Protein AF-0000000084732748 (afdb_homodimer)

Secondary structure (DSSP, 8-state):
---------EE-SSEEEEEEEEEEE-BGGG-----HHHHHHHHHHHHHHHHHTT-EEEEEEE-SS-EEEEEEE-TT--HHHHHHIIIIIHHHHHHHH-HHHHHHSGGG--B-S-EEEE-SSPPPHHHHHHHHHHHHHHHHHHHTTS-----/---------EE-SSEEEEEEEEEEE-BGGG-----HHHHHHHHHHHHHHHHHTT-EEEEEEE-SS-EEEEEEE-TT--HHHHHHIIIIIHHHHHHHH-HHHHHHSGGG--B-S-EEEE-SSPPPHHHHHHHHHHHHHHHHHHHTTS-----

Organism: NCBI:txid412449

Foldseek 3Di:
DPVVVDQDWDDDPPDTDRFKKKKKWWWPPQALQCDDPNVVLLVVLLVVLCVVQVKAFPDWDDGSTMIITMITDDPVDDPVVNCCSSQVVSLQVSCVVPVVQCVVDDPSRTIDPDMDMDTDDDDDPVNNVVVVVVVNVVVCVVCVVVPDPPD/DPVVVDQDWDDDPPDTDRFKKKKKWWWPPQALQCDDPNVVLLVVLLVVLCVVQVKAFPDWDDGSTMIITMITDDPVDDPVVNCCSSQVVSLQVSCVVPVVQCVVDDPSRTIDPDMDMDTDDDDDPVNNVVVVVVVNVVVCVVCVVVPDPPD

pLDDT: mean 86.59, std 18.12, range [22.7, 98.88]

Structure (mmCIF, N/CA/C/O backbone):
data_AF-0000000084732748-model_v1
#
loop_
_entity.id
_entity.type
_entity.pdbx_description
1 polymer 'Putative transposase'
#
loop_
_atom_site.group_PDB
_atom_site.id
_atom_site.type_symbol
_atom_site.label_atom_id
_atom_site.label_alt_id
_atom_site.label_comp_id
_atom_site.label_asym_id
_atom_site.label_entity_id
_atom_site.label_seq_id
_atom_site.pdbx_PDB_ins_code
_atom_site.Cartn_x
_atom_site.Cartn_y
_atom_site.Cartn_z
_atom_site.occupancy
_atom_site.B_iso_or_equiv
_atom_site.auth_seq_id
_atom_site.auth_comp_id
_atom_site.auth_asym_id
_atom_site.auth_atom_id
_atom_site.pdbx_PDB_model_num
ATOM 1 N N . MET A 1 1 ? -11.516 6.84 -25.906 1 23.19 1 MET A N 1
ATOM 2 C CA . MET A 1 1 ? -12.344 7.309 -24.797 1 23.19 1 MET A CA 1
ATOM 3 C C . MET A 1 1 ? -11.578 7.227 -23.484 1 23.19 1 MET A C 1
ATOM 5 O O . MET A 1 1 ? -11.039 6.176 -23.141 1 23.19 1 MET A O 1
ATOM 9 N N . TYR A 1 2 ? -10.828 8.164 -23.156 1 30.69 2 TYR A N 1
ATOM 10 C CA . TYR A 1 2 ? -9.961 8.266 -21.984 1 30.69 2 TYR A CA 1
ATOM 11 C C . TYR A 1 2 ? -10.711 7.895 -20.719 1 30.69 2 TYR A C 1
ATOM 13 O O . TYR A 1 2 ? -11.648 8.586 -20.328 1 30.69 2 TYR A O 1
ATOM 21 N N . ILE A 1 3 ? -11.281 6.703 -20.609 1 35.41 3 ILE A N 1
ATOM 22 C CA . ILE A 1 3 ? -12 6.363 -19.391 1 35.41 3 ILE A CA 1
ATOM 23 C C . ILE A 1 3 ? -11.258 6.941 -18.188 1 35.41 3 ILE A C 1
ATOM 25 O O . ILE A 1 3 ? -10.125 6.551 -17.891 1 35.41 3 ILE A O 1
ATOM 29 N N . GLY A 1 4 ? -11.133 8.188 -18.125 1 41.41 4 GLY A N 1
ATOM 30 C CA . GLY A 1 4 ? -10.656 8.867 -16.938 1 41.41 4 GLY A CA 1
ATOM 31 C C . GLY A 1 4 ? -10.797 8.039 -15.672 1 41.41 4 GLY A C 1
ATOM 32 O O . GLY A 1 4 ? -11.898 7.605 -15.328 1 41.41 4 GLY A O 1
ATOM 33 N N . ARG A 1 5 ? -9.914 7.004 -15.461 1 52 5 ARG A N 1
ATOM 34 C CA . ARG A 1 5 ? -9.945 5.93 -14.477 1 52 5 ARG A CA 1
ATOM 35 C C . ARG A 1 5 ? -10.578 6.402 -13.172 1 52 5 ARG A C 1
ATOM 37 O O . ARG A 1 5 ? -10.078 7.324 -12.523 1 52 5 ARG A O 1
ATOM 44 N N . MET A 1 6 ? -11.883 6.445 -13.234 1 62.09 6 MET A N 1
ATOM 45 C CA . MET A 1 6 ? -12.742 6.816 -12.109 1 62.09 6 MET A CA 1
ATOM 46 C C . MET A 1 6 ? -12.18 6.277 -10.797 1 62.09 6 MET A C 1
ATOM 48 O O . MET A 1 6 ? -11.852 5.094 -10.695 1 62.09 6 MET A O 1
ATOM 52 N N . ARG A 1 7 ? -11.664 7.238 -10.008 1 71.69 7 ARG A N 1
ATOM 53 C CA . ARG A 1 7 ? -11.242 6.883 -8.656 1 71.69 7 ARG A CA 1
ATOM 54 C C . ARG A 1 7 ? -12.398 6.309 -7.852 1 71.69 7 ARG A C 1
ATOM 56 O O . ARG A 1 7 ? -13.531 6.785 -7.953 1 71.69 7 ARG A O 1
ATOM 63 N N . ARG A 1 8 ? -12.234 5.086 -7.418 1 82 8 ARG A N 1
ATOM 64 C CA . ARG A 1 8 ? -13.148 4.488 -6.457 1 82 8 ARG A CA 1
ATOM 65 C C . ARG A 1 8 ? -12.562 4.512 -5.051 1 82 8 ARG A C 1
ATOM 67 O O . ARG A 1 8 ? -11.789 3.625 -4.68 1 82 8 ARG A O 1
ATOM 74 N N . TYR A 1 9 ? -13.07 5.48 -4.359 1 90.75 9 TYR A N 1
ATOM 75 C CA . TYR A 1 9 ? -12.5 5.676 -3.031 1 90.75 9 TYR A CA 1
ATOM 76 C C . TYR A 1 9 ? -13.094 4.691 -2.031 1 90.75 9 TYR A C 1
ATOM 78 O O . TYR A 1 9 ? -14.289 4.375 -2.098 1 90.75 9 TYR A O 1
ATOM 86 N N . ARG A 1 10 ? -12.25 4.258 -1.212 1 91.75 10 ARG A N 1
ATOM 87 C CA . ARG A 1 10 ? -12.664 3.613 0.031 1 91.75 10 ARG A CA 1
ATOM 88 C C . ARG A 1 10 ? -12.633 4.598 1.193 1 91.75 10 ARG A C 1
ATOM 90 O O . ARG A 1 10 ? -11.703 5.391 1.32 1 91.75 10 ARG A O 1
ATOM 97 N N . HIS A 1 11 ? -13.711 4.473 1.984 1 90.5 11 HIS A N 1
ATOM 98 C CA . HIS A 1 11 ? -13.844 5.457 3.055 1 90.5 11 HIS A CA 1
ATOM 99 C C . HIS A 1 11 ? -13.727 4.793 4.426 1 90.5 11 HIS A C 1
ATOM 101 O O . HIS A 1 11 ? -14.242 3.691 4.633 1 90.5 11 HIS A O 1
ATOM 107 N N . GLY A 1 12 ? -12.898 5.402 5.258 1 86.06 12 GLY A N 1
ATOM 108 C CA . GLY A 1 12 ? -12.938 5.137 6.688 1 86.06 12 GLY A CA 1
ATOM 109 C C . GLY A 1 12 ? -13.648 6.219 7.477 1 86.06 12 GLY A C 1
ATOM 110 O O . GLY A 1 12 ? -14.312 7.082 6.898 1 86.06 12 GLY A O 1
ATOM 111 N N . ALA A 1 13 ? -13.555 6.078 8.812 1 82.56 13 ALA A N 1
ATOM 112 C CA . ALA A 1 13 ? -14.227 7.082 9.633 1 82.56 13 ALA A CA 1
ATOM 113 C C . ALA A 1 13 ? -13.75 8.484 9.281 1 82.56 13 ALA A C 1
ATOM 115 O O . ALA A 1 13 ? -14.555 9.422 9.227 1 82.56 13 ALA A O 1
ATOM 116 N N . HIS A 1 14 ? -12.43 8.602 8.93 1 89.19 14 HIS A N 1
ATOM 117 C CA . HIS A 1 14 ? -11.891 9.938 8.672 1 89.19 14 HIS A CA 1
ATOM 118 C C . HIS A 1 14 ? -10.969 9.93 7.465 1 89.19 14 HIS A C 1
ATOM 120 O O . HIS A 1 14 ? -10.305 10.93 7.18 1 89.19 14 HIS A O 1
ATOM 126 N N . THR A 1 15 ? -10.938 8.773 6.828 1 94.62 15 THR A N 1
ATOM 127 C CA . THR A 1 15 ? -9.961 8.672 5.75 1 94.62 15 THR A CA 1
ATOM 128 C C . THR A 1 15 ? -10.656 8.453 4.41 1 94.62 15 THR A C 1
ATOM 130 O O . THR A 1 15 ? -11.758 7.906 4.355 1 94.62 15 THR A O 1
ATOM 133 N N . LYS A 1 16 ? -10.102 8.914 3.393 1 95.69 16 LYS A N 1
ATOM 134 C CA . LYS A 1 16 ? -10.453 8.672 1.997 1 95.69 16 LYS A CA 1
ATOM 135 C C . LYS A 1 16 ? -9.281 8.078 1.229 1 95.69 16 LYS A C 1
ATOM 137 O O . LYS A 1 16 ? -8.227 8.711 1.107 1 95.69 16 LYS A O 1
ATOM 142 N N . THR A 1 17 ? -9.508 6.871 0.7 1 97 17 THR A N 1
ATOM 143 C CA . THR A 1 17 ? -8.344 6.234 0.097 1 97 17 THR A CA 1
ATOM 144 C C . THR A 1 17 ? -8.711 5.57 -1.225 1 97 17 THR A C 1
ATOM 146 O O . THR A 1 17 ? -9.836 5.09 -1.391 1 97 17 THR A O 1
ATOM 149 N N . ASP A 1 18 ? -7.883 5.629 -2.195 1 96.94 18 ASP A N 1
ATOM 150 C CA . ASP A 1 18 ? -7.891 4.859 -3.438 1 96.94 18 ASP A CA 1
ATOM 151 C C . ASP A 1 18 ? -6.551 4.168 -3.666 1 96.94 18 ASP A C 1
ATOM 153 O O . ASP A 1 18 ? -5.668 4.719 -4.328 1 96.94 18 ASP A O 1
ATOM 157 N N . LEU A 1 19 ? -6.465 2.982 -3.09 1 97.94 19 LEU A N 1
ATOM 158 C CA . LEU A 1 19 ? -5.219 2.221 -3.105 1 97.94 19 LEU A CA 1
ATOM 159 C C . LEU A 1 19 ? -5.355 0.974 -3.973 1 97.94 19 LEU A C 1
ATOM 161 O O . LEU A 1 19 ? -6.262 0.164 -3.764 1 97.94 19 LEU A O 1
ATOM 165 N N . LYS A 1 20 ? -4.469 0.885 -4.906 1 97.5 20 LYS A N 1
ATOM 166 C CA . LYS A 1 20 ? -4.477 -0.243 -5.836 1 97.5 20 LYS A CA 1
ATOM 167 C C . LYS A 1 20 ? -3.068 -0.783 -6.059 1 97.5 20 LYS A C 1
ATOM 169 O O . LYS A 1 20 ? -2.084 -0.076 -5.836 1 97.5 20 LYS A O 1
ATOM 174 N N . VAL A 1 21 ? -3.059 -2.021 -6.5 1 98 21 VAL A N 1
ATOM 175 C CA . VAL A 1 21 ? -1.757 -2.635 -6.738 1 98 21 VAL A CA 1
ATOM 176 C C . VAL A 1 21 ? -1.895 -3.766 -7.754 1 98 21 VAL A C 1
ATOM 178 O O . VAL A 1 21 ? -2.879 -4.508 -7.738 1 98 21 VAL A O 1
ATOM 181 N N . HIS A 1 22 ? -0.983 -3.811 -8.664 1 97.81 22 HIS A N 1
ATOM 182 C CA . HIS A 1 22 ? -0.75 -5.023 -9.438 1 97.81 22 HIS A CA 1
ATOM 183 C C . HIS A 1 22 ? 0.106 -6.02 -8.664 1 97.81 22 HIS A C 1
ATOM 185 O O . HIS A 1 22 ? 1.146 -5.652 -8.109 1 97.81 22 HIS A O 1
ATOM 191 N N . LEU A 1 23 ? -0.288 -7.203 -8.602 1 98.38 23 LEU A N 1
ATOM 192 C CA . LEU A 1 23 ? 0.461 -8.289 -7.973 1 98.38 23 LEU A CA 1
ATOM 193 C C . LEU A 1 23 ? 0.659 -9.445 -8.945 1 98.38 23 LEU A C 1
ATOM 195 O O . LEU A 1 23 ? -0.3 -9.906 -9.57 1 98.38 23 LEU A O 1
ATOM 199 N N . VAL A 1 24 ? 1.893 -9.859 -9.086 1 97.94 24 VAL A N 1
ATOM 200 C CA . VAL A 1 24 ? 2.232 -10.977 -9.969 1 97.94 24 VAL A CA 1
ATOM 201 C C . VAL A 1 24 ? 3.045 -12.016 -9.195 1 97.94 24 VAL A C 1
ATOM 203 O O . VAL A 1 24 ? 3.965 -11.664 -8.453 1 97.94 24 VAL A O 1
ATOM 206 N N . TRP A 1 25 ? 2.689 -13.258 -9.344 1 97.38 25 TRP A N 1
ATOM 207 C CA . TRP A 1 25 ? 3.482 -14.336 -8.766 1 97.38 25 TRP A CA 1
ATOM 208 C C . TRP A 1 25 ? 3.377 -15.602 -9.609 1 97.38 25 TRP A C 1
ATOM 210 O O . TRP A 1 25 ? 2.547 -15.68 -10.523 1 97.38 25 TRP A O 1
ATOM 220 N N . LEU A 1 26 ? 4.199 -16.531 -9.414 1 96.38 26 LEU A N 1
ATOM 221 C CA . LEU A 1 26 ? 4.281 -17.688 -10.289 1 96.38 26 LEU A CA 1
ATOM 222 C C . LEU A 1 26 ? 4.535 -18.969 -9.484 1 96.38 26 LEU A C 1
ATOM 224 O O . LEU A 1 26 ? 4.961 -18.891 -8.328 1 96.38 26 LEU A O 1
ATOM 228 N N . PRO A 1 27 ? 4.199 -20.141 -10.086 1 95.5 27 PRO A N 1
ATOM 229 C CA . PRO A 1 27 ? 4.504 -21.406 -9.406 1 95.5 27 PRO A CA 1
ATOM 230 C C . PRO A 1 27 ? 6 -21.594 -9.164 1 95.5 27 PRO A C 1
ATOM 232 O O . PRO A 1 27 ? 6.824 -21.094 -9.93 1 95.5 27 PRO A O 1
ATOM 235 N N . LYS A 1 28 ? 6.238 -22.328 -8.172 1 92.19 28 LYS A N 1
ATOM 236 C CA . LYS A 1 28 ? 7.617 -22.719 -7.902 1 92.19 28 LYS A CA 1
ATOM 237 C C . LYS A 1 28 ? 8.25 -23.406 -9.109 1 92.19 28 LYS A C 1
ATOM 239 O O . LYS A 1 28 ? 7.59 -24.188 -9.805 1 92.19 28 LYS A O 1
ATOM 244 N N . TYR A 1 29 ? 9.414 -23.062 -9.438 1 86.69 29 TYR A N 1
ATOM 245 C CA . TYR A 1 29 ? 10.219 -23.641 -10.508 1 86.69 29 TYR A CA 1
ATOM 246 C C . TYR A 1 29 ? 9.703 -23.203 -11.875 1 86.69 29 TYR A C 1
ATOM 248 O O . TYR A 1 29 ? 10.047 -23.812 -12.898 1 86.69 29 TYR A O 1
ATOM 256 N N . ARG A 1 30 ? 8.805 -22.328 -11.891 1 87.5 30 ARG A N 1
ATOM 257 C CA . ARG A 1 30 ? 8.266 -21.75 -13.125 1 87.5 30 ARG A CA 1
ATOM 258 C C . ARG A 1 30 ? 7.555 -22.812 -13.953 1 87.5 30 ARG A C 1
ATOM 260 O O . ARG A 1 30 ? 7.637 -22.812 -15.188 1 87.5 30 ARG A O 1
ATOM 267 N N . LYS A 1 31 ? 7.004 -23.75 -13.32 1 88.5 31 LYS A N 1
ATOM 268 C CA . LYS A 1 31 ? 6.281 -24.797 -14.031 1 88.5 31 LYS A CA 1
ATOM 269 C C . LYS A 1 31 ? 4.961 -24.266 -14.594 1 88.5 31 LYS A C 1
ATOM 271 O O . LYS A 1 31 ? 4.242 -23.531 -13.914 1 88.5 31 LYS A O 1
ATOM 276 N N . PRO A 1 32 ? 4.664 -24.609 -15.75 1 92 32 PRO A N 1
ATOM 277 C CA . PRO A 1 32 ? 3.398 -24.172 -16.344 1 92 32 PRO A CA 1
ATOM 278 C C . PRO A 1 32 ? 2.213 -25.031 -15.914 1 92 32 PRO A C 1
ATOM 280 O O . PRO A 1 32 ? 1.538 -25.641 -16.766 1 92 32 PRO A O 1
ATOM 283 N N . VAL A 1 33 ? 1.863 -25.047 -14.719 1 93.88 33 VAL A N 1
ATOM 284 C CA . VAL A 1 33 ? 0.911 -26 -14.148 1 93.88 33 VAL A CA 1
ATOM 285 C C . VAL A 1 33 ? -0.468 -25.359 -14.047 1 93.88 33 VAL A C 1
ATOM 287 O O . VAL A 1 33 ? -1.455 -26.031 -13.742 1 93.88 33 VAL A O 1
ATOM 290 N N . LEU A 1 34 ? -0.541 -24.094 -14.297 1 96.5 34 LEU A N 1
ATOM 291 C CA . LEU A 1 34 ? -1.816 -23.391 -14.195 1 96.5 34 LEU A CA 1
ATOM 292 C C . LEU A 1 34 ? -2.631 -23.562 -15.477 1 96.5 34 LEU A C 1
ATOM 294 O O . LEU A 1 34 ? -2.871 -22.594 -16.188 1 96.5 34 LEU A O 1
ATOM 298 N N . ARG A 1 35 ? -3.115 -24.766 -15.688 1 96.31 35 ARG A N 1
ATOM 299 C CA . ARG A 1 35 ? -3.883 -25.125 -16.875 1 96.31 35 ARG A CA 1
ATOM 300 C C . ARG A 1 35 ? -5.109 -25.953 -16.5 1 96.31 35 ARG A C 1
ATOM 302 O O . ARG A 1 35 ? -5.156 -26.562 -15.438 1 96.31 35 ARG A O 1
ATOM 309 N N . GLY A 1 36 ? -6.117 -25.906 -17.438 1 96.06 36 GLY A N 1
ATOM 310 C CA . GLY A 1 36 ? -7.297 -26.734 -17.266 1 96.06 36 GLY A CA 1
ATOM 311 C C . GLY A 1 36 ? -8.016 -26.484 -15.945 1 96.06 36 GLY A C 1
ATOM 312 O O . GLY A 1 36 ? -8.297 -25.344 -15.594 1 96.06 36 GLY A O 1
ATOM 313 N N . ASP A 1 37 ? -8.273 -27.578 -15.266 1 96.44 37 ASP A N 1
ATOM 314 C CA . ASP A 1 37 ? -9.055 -27.516 -14.031 1 96.44 37 ASP A CA 1
ATOM 315 C C . ASP A 1 37 ? -8.312 -26.734 -12.945 1 96.44 37 ASP A C 1
ATOM 317 O O . ASP A 1 37 ? -8.93 -26.062 -12.125 1 96.44 37 ASP A O 1
ATOM 321 N N . ILE A 1 38 ? -7.027 -26.812 -12.961 1 96.81 38 ILE A N 1
ATOM 322 C CA . ILE A 1 38 ? -6.223 -26.141 -11.953 1 96.81 38 ILE A CA 1
ATOM 323 C C . ILE A 1 38 ? -6.332 -24.625 -12.141 1 96.81 38 ILE A C 1
ATOM 325 O O . ILE A 1 38 ? -6.465 -23.875 -11.172 1 96.81 38 ILE A O 1
ATOM 329 N N . ALA A 1 39 ? -6.27 -24.172 -13.352 1 97.81 39 ALA A N 1
ATOM 330 C CA . ALA A 1 39 ? -6.398 -22.75 -13.656 1 97.81 39 ALA A CA 1
ATOM 331 C C . ALA A 1 39 ? -7.738 -22.203 -13.18 1 97.81 39 ALA A C 1
ATOM 333 O O . ALA A 1 39 ? -7.805 -21.125 -12.586 1 97.81 39 ALA A O 1
ATOM 334 N N . VAL A 1 40 ? -8.773 -22.969 -13.438 1 98.12 40 VAL A N 1
ATOM 335 C CA . VAL A 1 40 ? -10.117 -22.578 -13.039 1 98.12 40 VAL A CA 1
ATOM 336 C C . VAL A 1 40 ? -10.211 -22.516 -11.516 1 98.12 40 VAL A C 1
ATOM 338 O O . VAL A 1 40 ? -10.734 -21.547 -10.961 1 98.12 40 VAL A O 1
ATOM 341 N N . ARG A 1 41 ? -9.695 -23.531 -10.898 1 98.31 41 ARG A N 1
ATOM 342 C CA . ARG A 1 41 ? -9.766 -23.609 -9.438 1 98.31 41 ARG A CA 1
ATOM 343 C C . ARG A 1 41 ? -8.977 -22.469 -8.789 1 98.31 41 ARG A C 1
ATOM 345 O O . ARG A 1 41 ? -9.445 -21.859 -7.824 1 98.31 41 ARG A O 1
ATOM 352 N N . VAL A 1 42 ? -7.812 -22.172 -9.297 1 98.25 42 VAL A N 1
ATOM 353 C CA . VAL A 1 42 ? -6.98 -21.109 -8.766 1 98.25 42 VAL A CA 1
ATOM 354 C C . VAL A 1 42 ? -7.719 -19.766 -8.883 1 98.25 42 VAL A C 1
ATOM 356 O O . VAL A 1 42 ? -7.727 -18.969 -7.945 1 98.25 42 VAL A O 1
ATOM 359 N N . ARG A 1 43 ? -8.258 -19.547 -10.008 1 98.38 43 ARG A N 1
ATOM 360 C CA . ARG A 1 43 ? -9.031 -18.328 -10.219 1 98.38 43 ARG A CA 1
ATOM 361 C C . ARG A 1 43 ? -10.117 -18.172 -9.156 1 98.38 43 ARG A C 1
ATOM 363 O O . ARG A 1 43 ? -10.25 -17.109 -8.547 1 98.38 43 ARG A O 1
ATOM 370 N N . ASP A 1 44 ? -10.836 -19.281 -8.938 1 98.5 44 ASP A N 1
ATOM 371 C CA . ASP A 1 44 ? -11.938 -19.25 -7.98 1 98.5 44 ASP A CA 1
ATOM 372 C C . ASP A 1 44 ? -11.414 -19.047 -6.559 1 98.5 44 ASP A C 1
ATOM 374 O O . ASP A 1 44 ? -12.023 -18.328 -5.77 1 98.5 44 ASP A O 1
ATOM 378 N N . LEU A 1 45 ? -10.359 -19.656 -6.246 1 98.62 45 LEU A N 1
ATOM 379 C CA . LEU A 1 45 ? -9.758 -19.516 -4.926 1 98.62 45 LEU A CA 1
ATOM 380 C C . LEU A 1 45 ? -9.312 -18.078 -4.672 1 98.62 45 LEU A C 1
ATOM 382 O O . LEU A 1 45 ? -9.57 -17.531 -3.602 1 98.62 45 LEU A O 1
ATOM 386 N N . ILE A 1 46 ? -8.641 -17.5 -5.602 1 98.62 46 ILE A N 1
ATOM 387 C CA . ILE A 1 46 ? -8.125 -16.141 -5.453 1 98.62 46 ILE A CA 1
ATOM 388 C C . ILE A 1 46 ? -9.281 -15.172 -5.242 1 98.62 46 ILE A C 1
ATOM 390 O O . ILE A 1 46 ? -9.211 -14.289 -4.387 1 98.62 46 ILE A O 1
ATOM 394 N N . ARG A 1 47 ? -10.328 -15.398 -5.98 1 98.44 47 ARG A N 1
ATOM 395 C CA . ARG A 1 47 ? -11.523 -14.57 -5.824 1 98.44 47 ARG A CA 1
ATOM 396 C C . ARG A 1 47 ? -12.117 -14.727 -4.43 1 98.44 47 ARG A C 1
ATOM 398 O O . ARG A 1 47 ? -12.5 -13.742 -3.797 1 98.44 47 ARG A O 1
ATOM 405 N N . GLN A 1 48 ? -12.242 -15.93 -3.99 1 98.62 48 GLN A N 1
ATOM 406 C CA . GLN A 1 48 ? -12.797 -16.219 -2.672 1 98.62 48 GLN A CA 1
ATOM 407 C C . GLN A 1 48 ? -11.938 -15.594 -1.569 1 98.62 48 GLN A C 1
ATOM 409 O O . GLN A 1 48 ? -12.461 -14.969 -0.647 1 98.62 48 GLN A O 1
ATOM 414 N N . ILE A 1 49 ? -10.648 -15.781 -1.682 1 98.81 49 ILE A N 1
ATOM 415 C CA . ILE A 1 49 ? -9.734 -15.242 -0.684 1 98.81 49 ILE A CA 1
ATOM 416 C C . ILE A 1 49 ? -9.812 -13.719 -0.67 1 98.81 49 ILE A C 1
ATOM 418 O O . ILE A 1 49 ? -9.852 -13.102 0.397 1 98.81 49 ILE A O 1
ATOM 422 N N . ALA A 1 50 ? -9.781 -13.117 -1.838 1 98.75 50 ALA A N 1
ATOM 423 C CA . ALA A 1 50 ? -9.898 -11.664 -1.942 1 98.75 50 ALA A CA 1
ATOM 424 C C . ALA A 1 50 ? -11.164 -11.164 -1.247 1 98.75 50 ALA A C 1
ATOM 426 O O . ALA A 1 50 ? -11.117 -10.18 -0.501 1 98.75 50 ALA A O 1
ATOM 427 N N . MET A 1 51 ? -12.266 -11.836 -1.442 1 98.31 51 MET A N 1
ATOM 428 C CA . MET A 1 51 ? -13.539 -11.461 -0.838 1 98.31 51 MET A CA 1
ATOM 429 C C . MET A 1 51 ? -13.469 -11.562 0.682 1 98.31 51 MET A C 1
ATOM 431 O O . MET A 1 51 ? -13.898 -10.648 1.39 1 98.31 51 MET A O 1
ATOM 435 N N . GLU A 1 52 ? -12.891 -12.539 1.161 1 98.62 52 GLU A N 1
ATOM 436 C CA . GLU A 1 52 ? -12.82 -12.797 2.596 1 98.62 52 GLU A CA 1
ATOM 437 C C . GLU A 1 52 ? -11.938 -11.773 3.301 1 98.62 52 GLU A C 1
ATOM 439 O O . GLU A 1 52 ? -12.102 -11.516 4.496 1 98.62 52 GLU A O 1
ATOM 444 N N . HIS A 1 53 ? -11.047 -11.188 2.525 1 98.62 53 HIS A N 1
ATOM 445 C CA . HIS A 1 53 ? -10.102 -10.266 3.143 1 98.62 53 HIS A CA 1
ATOM 446 C C . HIS A 1 53 ? -10.344 -8.836 2.674 1 98.62 53 HIS A C 1
ATOM 448 O O . HIS A 1 53 ? -9.469 -7.977 2.805 1 98.62 53 HIS A O 1
ATOM 454 N N . GLU A 1 54 ? -11.484 -8.586 2.045 1 97.75 54 GLU A N 1
ATOM 455 C CA . GLU A 1 54 ? -11.953 -7.262 1.657 1 97.75 54 GLU A CA 1
ATOM 456 C C . GLU A 1 54 ? -11.023 -6.629 0.625 1 97.75 54 GLU A C 1
ATOM 458 O O . GLU A 1 54 ? -10.727 -5.434 0.697 1 97.75 54 GLU A O 1
ATOM 463 N N . LEU A 1 55 ? -10.508 -7.473 -0.176 1 98.44 55 LEU A N 1
ATOM 464 C CA . LEU A 1 55 ? -9.805 -7.035 -1.373 1 98.44 55 LEU A CA 1
ATOM 465 C C . LEU A 1 55 ? -10.742 -6.984 -2.572 1 98.44 55 LEU A C 1
ATOM 467 O O . LEU A 1 55 ? -11.586 -7.871 -2.744 1 98.44 55 LEU A O 1
ATOM 471 N N . GLU A 1 56 ? -10.719 -5.957 -3.295 1 97.69 56 GLU A N 1
ATOM 472 C CA . GLU A 1 56 ? -11.523 -5.891 -4.512 1 97.69 56 GLU A CA 1
ATOM 473 C C . GLU A 1 56 ? -10.672 -6.133 -5.754 1 97.69 56 GLU A C 1
ATOM 475 O O . GLU A 1 56 ? -9.828 -5.301 -6.105 1 97.69 56 GLU A O 1
ATOM 480 N N . ILE A 1 57 ? -10.938 -7.215 -6.434 1 97.69 57 ILE A N 1
ATOM 481 C CA . ILE A 1 57 ? -10.219 -7.492 -7.672 1 97.69 57 ILE A CA 1
ATOM 482 C C . ILE A 1 57 ? -10.797 -6.652 -8.805 1 97.69 57 ILE A C 1
ATOM 484 O O . ILE A 1 57 ? -11.977 -6.773 -9.133 1 97.69 57 ILE A O 1
ATOM 488 N N . ILE A 1 58 ? -10.047 -5.824 -9.32 1 96.44 58 ILE A N 1
ATOM 489 C CA . ILE A 1 58 ? -10.43 -4.973 -10.438 1 96.44 58 ILE A CA 1
ATOM 490 C C . ILE A 1 58 ? -10.273 -5.734 -11.75 1 96.44 58 ILE A C 1
ATOM 492 O O . ILE A 1 58 ? -11.156 -5.711 -12.602 1 96.44 58 ILE A O 1
ATOM 496 N N . SER A 1 59 ? -9.156 -6.363 -11.906 1 96.5 59 SER A N 1
ATOM 497 C CA . SER A 1 59 ? -8.898 -7.254 -13.031 1 96.5 59 SER A CA 1
ATOM 498 C C . SER A 1 59 ? -7.875 -8.32 -12.664 1 96.5 59 SER A C 1
ATOM 500 O O . SER A 1 59 ? -7.18 -8.203 -11.656 1 96.5 59 SER A O 1
ATOM 502 N N . GLY A 1 60 ? -7.879 -9.43 -13.422 1 95.94 60 GLY A N 1
ATOM 503 C CA . GLY A 1 60 ? -6.926 -10.508 -13.195 1 95.94 60 GLY A CA 1
ATOM 504 C C . GLY A 1 60 ? -6.777 -11.43 -14.391 1 95.94 60 GLY A C 1
ATOM 505 O O . GLY A 1 60 ? -7.621 -11.43 -15.289 1 95.94 60 GLY A O 1
ATOM 506 N N . LYS A 1 61 ? -5.707 -12.133 -14.367 1 96.62 61 LYS A N 1
ATOM 507 C CA . LYS A 1 61 ? -5.41 -13.141 -15.383 1 96.62 61 LYS A CA 1
ATOM 508 C C . LYS A 1 61 ? -4.621 -14.297 -14.789 1 96.62 61 LYS A C 1
ATOM 510 O O . LYS A 1 61 ? -3.674 -14.086 -14.023 1 96.62 61 LYS A O 1
ATOM 515 N N . VAL A 1 62 ? -5.129 -15.508 -15.086 1 97.62 62 VAL A N 1
ATOM 516 C CA . VAL A 1 62 ? -4.363 -16.703 -14.781 1 97.62 62 VAL A CA 1
ATOM 517 C C . VAL A 1 62 ? -3.693 -17.234 -16.047 1 97.62 62 VAL A C 1
ATOM 519 O O . VAL A 1 62 ? -4.348 -17.844 -16.891 1 97.62 62 VAL A O 1
ATOM 522 N N . ALA A 1 63 ? -2.457 -16.969 -16.266 1 96.31 63 ALA A N 1
ATOM 523 C CA . ALA A 1 63 ? -1.666 -17.578 -17.328 1 96.31 63 ALA A CA 1
ATOM 524 C C . ALA A 1 63 ? -1.173 -18.969 -16.906 1 96.31 63 ALA A C 1
ATOM 526 O O . ALA A 1 63 ? -1.33 -19.359 -15.742 1 96.31 63 ALA A O 1
ATOM 527 N N . SER A 1 64 ? -0.589 -19.672 -17.828 1 95.38 64 SER A N 1
ATOM 528 C CA . SER A 1 64 ? -0.135 -21.016 -17.516 1 95.38 64 SER A CA 1
ATOM 529 C C . SER A 1 64 ? 1.035 -21 -16.531 1 95.38 64 SER A C 1
ATOM 531 O O . SER A 1 64 ? 1.267 -21.969 -15.812 1 95.38 64 SER A O 1
ATOM 533 N N . ASP A 1 65 ? 1.709 -19.781 -16.5 1 93.81 65 ASP A N 1
ATOM 534 C CA . ASP A 1 65 ? 2.955 -19.766 -15.734 1 93.81 65 ASP A CA 1
ATOM 535 C C . ASP A 1 65 ? 2.971 -18.625 -14.719 1 93.81 65 ASP A C 1
ATOM 537 O O . ASP A 1 65 ? 3.967 -18.422 -14.023 1 93.81 65 ASP A O 1
ATOM 541 N N . HIS A 1 66 ? 1.931 -17.875 -14.562 1 96.31 66 HIS A N 1
ATOM 542 C CA . HIS A 1 66 ? 1.869 -16.828 -13.555 1 96.31 66 HIS A CA 1
ATOM 543 C C . HIS A 1 66 ? 0.44 -16.328 -13.359 1 96.31 66 HIS A C 1
ATOM 545 O O . HIS A 1 66 ? -0.444 -16.641 -14.164 1 96.31 66 HIS A O 1
ATOM 551 N N . ILE A 1 67 ? 0.28 -15.68 -12.305 1 97.62 67 ILE A N 1
ATOM 552 C CA . ILE A 1 67 ? -0.963 -14.977 -12 1 97.62 67 ILE A CA 1
ATOM 553 C C . ILE A 1 67 ? -0.698 -13.477 -11.914 1 97.62 67 ILE A C 1
ATOM 555 O O . ILE A 1 67 ? 0.31 -13.055 -11.344 1 97.62 67 ILE A O 1
ATOM 559 N N . HIS A 1 68 ? -1.589 -12.742 -12.531 1 97.25 68 HIS A N 1
ATOM 560 C CA . HIS A 1 68 ? -1.603 -11.289 -12.406 1 97.25 68 HIS A CA 1
ATOM 561 C C . HIS A 1 68 ? -2.957 -10.789 -11.922 1 97.25 68 HIS A C 1
ATOM 563 O O . HIS A 1 68 ? -3.982 -11.039 -12.555 1 97.25 68 HIS A O 1
ATOM 569 N N . VAL A 1 69 ? -2.916 -10.125 -10.766 1 97.88 69 VAL A N 1
ATOM 570 C CA . VAL A 1 69 ? -4.152 -9.516 -10.289 1 97.88 69 VAL A CA 1
ATOM 571 C C . VAL A 1 69 ? -3.938 -8.016 -10.062 1 97.88 69 VAL A C 1
ATOM 573 O O . VAL A 1 69 ? -2.869 -7.598 -9.617 1 97.88 69 VAL A O 1
ATOM 576 N N . PHE A 1 70 ? -4.883 -7.246 -10.523 1 97.19 70 PHE A N 1
ATOM 577 C CA . PHE A 1 70 ? -5.027 -5.84 -10.172 1 97.19 70 PHE A CA 1
ATOM 578 C C . PHE A 1 70 ? -6.145 -5.648 -9.148 1 97.19 70 PHE A C 1
ATOM 580 O O . PHE A 1 70 ? -7.305 -5.969 -9.43 1 97.19 70 PHE A O 1
ATOM 587 N N . LEU A 1 71 ? -5.773 -5.129 -7.887 1 97.75 71 LEU A N 1
ATOM 588 C CA . LEU A 1 71 ? -6.797 -5.129 -6.848 1 97.75 71 LEU A CA 1
ATOM 589 C C . LEU A 1 71 ? -6.723 -3.854 -6.016 1 97.75 71 LEU A C 1
ATOM 591 O O . LEU A 1 71 ? -5.699 -3.166 -6.016 1 97.75 71 LEU A O 1
ATOM 595 N N . SER A 1 72 ? -7.816 -3.523 -5.398 1 97.75 72 SER A N 1
ATOM 596 C CA . SER A 1 72 ? -7.941 -2.451 -4.418 1 97.75 72 SER A CA 1
ATOM 597 C C . SER A 1 72 ? -7.883 -2.994 -2.992 1 97.75 72 SER A C 1
ATOM 599 O O . SER A 1 72 ? -8.43 -4.059 -2.707 1 97.75 72 SER A O 1
ATOM 601 N N . TYR A 1 73 ? -7.266 -2.273 -2.09 1 98.12 73 TYR A N 1
ATOM 602 C CA . TYR A 1 73 ? -7.082 -2.727 -0.715 1 98.12 73 TYR A CA 1
ATOM 603 C C . TYR A 1 73 ? -7.23 -1.568 0.265 1 98.12 73 TYR A C 1
ATOM 605 O O . TYR A 1 73 ? -7.266 -0.405 -0.141 1 98.12 73 TYR A O 1
ATOM 613 N N . ARG A 1 74 ? -7.305 -1.882 1.523 1 98.12 74 ARG A N 1
ATOM 614 C CA . ARG A 1 74 ? -7.516 -0.88 2.564 1 98.12 74 ARG A CA 1
ATOM 615 C C . ARG A 1 74 ? -6.184 -0.366 3.105 1 98.12 74 ARG A C 1
ATOM 617 O O . ARG A 1 74 ? -5.168 -1.061 3.035 1 98.12 74 ARG A O 1
ATOM 624 N N . ALA A 1 75 ? -6.266 0.768 3.699 1 98.25 75 ALA A N 1
ATOM 625 C CA . ALA A 1 75 ? -5.074 1.495 4.125 1 98.25 75 ALA A CA 1
ATOM 626 C C . ALA A 1 75 ? -4.316 0.727 5.203 1 98.25 75 ALA A C 1
ATOM 628 O O . ALA A 1 75 ? -3.1 0.866 5.336 1 98.25 75 ALA A O 1
ATOM 629 N N . HIS A 1 76 ? -5 -0.12 5.938 1 98.19 76 HIS A N 1
ATOM 630 C CA . HIS A 1 76 ?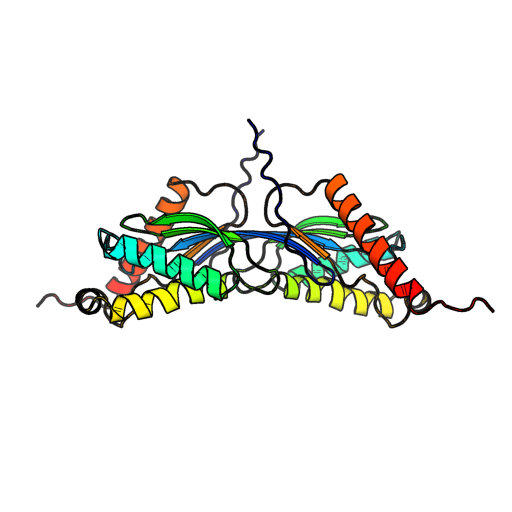 -4.352 -0.792 7.059 1 98.19 76 HIS A CA 1
ATOM 631 C C . HIS A 1 76 ? -3.752 -2.127 6.625 1 98.19 76 HIS A C 1
ATOM 633 O O . HIS A 1 76 ? -3.141 -2.828 7.438 1 98.19 76 HIS A O 1
ATOM 639 N N . GLN A 1 77 ? -3.998 -2.439 5.395 1 98.5 77 GLN A N 1
ATOM 640 C CA . GLN A 1 77 ? -3.447 -3.674 4.844 1 98.5 77 GLN A CA 1
ATOM 641 C C . GLN A 1 77 ? -2.133 -3.412 4.109 1 98.5 77 GLN A C 1
ATOM 643 O O . GLN A 1 77 ? -2.018 -2.439 3.361 1 98.5 77 GLN A O 1
ATOM 648 N N . ASP A 1 78 ? -1.137 -4.281 4.352 1 98.69 78 ASP A N 1
ATOM 649 C CA . ASP A 1 78 ? 0.107 -4.137 3.602 1 98.69 78 ASP A CA 1
ATOM 650 C C . ASP A 1 78 ? 0.218 -5.199 2.51 1 98.69 78 ASP A C 1
ATOM 652 O O . ASP A 1 78 ? -0.452 -6.23 2.57 1 98.69 78 ASP A O 1
ATOM 656 N N . ILE A 1 79 ? 1.06 -4.949 1.572 1 98.75 79 ILE A N 1
ATOM 657 C CA . ILE A 1 79 ? 1.145 -5.742 0.35 1 98.75 79 ILE A CA 1
ATOM 658 C C . ILE A 1 79 ? 1.726 -7.117 0.666 1 98.75 79 ILE A C 1
ATOM 660 O O . ILE A 1 79 ? 1.323 -8.117 0.069 1 98.75 79 ILE A O 1
ATOM 664 N N . SER A 1 80 ? 2.666 -7.176 1.611 1 98.5 80 SER A N 1
ATOM 665 C CA . SER A 1 80 ? 3.262 -8.453 1.988 1 98.5 80 SER A CA 1
ATOM 666 C C . SER A 1 80 ? 2.215 -9.398 2.568 1 98.5 80 SER A C 1
ATOM 668 O O . SER A 1 80 ? 2.176 -10.586 2.215 1 98.5 80 SER A O 1
ATOM 670 N N . GLN A 1 81 ? 1.355 -8.844 3.359 1 98.56 81 GLN A N 1
ATOM 671 C CA . GLN A 1 81 ? 0.297 -9.656 3.955 1 98.56 81 GLN A CA 1
ATOM 672 C C . GLN A 1 81 ? -0.713 -10.094 2.902 1 98.56 81 GLN A C 1
ATOM 674 O O . GLN A 1 81 ? -1.184 -11.234 2.928 1 98.56 81 GLN A O 1
ATOM 679 N N . ILE A 1 82 ? -1.09 -9.234 2.074 1 98.88 82 ILE A N 1
ATOM 680 C CA . ILE A 1 82 ? -2.016 -9.547 0.993 1 98.88 82 ILE A CA 1
ATOM 681 C C . ILE A 1 82 ? -1.452 -10.688 0.149 1 98.88 82 ILE A C 1
ATOM 683 O O . ILE A 1 82 ? -2.154 -11.664 -0.141 1 98.88 82 ILE A O 1
ATOM 687 N N . ALA A 1 83 ? -0.193 -10.602 -0.194 1 98.69 83 ALA A N 1
ATOM 688 C CA . ALA A 1 83 ? 0.463 -11.664 -0.95 1 98.69 83 ALA A CA 1
ATOM 689 C C . ALA A 1 83 ? 0.45 -12.977 -0.174 1 98.69 83 ALA A C 1
ATOM 691 O O . ALA A 1 83 ? 0.222 -14.039 -0.75 1 98.69 83 ALA A O 1
ATOM 692 N N . GLN A 1 84 ? 0.68 -12.852 1.078 1 98.25 84 GLN A N 1
ATOM 693 C CA . GLN A 1 84 ? 0.699 -14.039 1.929 1 98.25 84 GLN A CA 1
ATOM 694 C C . GLN A 1 84 ? -0.662 -14.734 1.94 1 98.25 84 GLN A C 1
ATOM 696 O O . GLN A 1 84 ? -0.741 -15.961 1.863 1 98.25 84 GLN A O 1
ATOM 701 N N . TRP A 1 85 ? -1.706 -13.961 2.041 1 98.69 85 TRP A N 1
ATOM 702 C CA . TRP A 1 85 ? -3.045 -14.539 2.018 1 98.69 85 TRP A CA 1
ATOM 703 C C . TRP A 1 85 ? -3.318 -15.227 0.684 1 98.69 85 TRP A C 1
ATOM 705 O O . TRP A 1 85 ? -3.65 -16.422 0.647 1 98.69 85 TRP A O 1
ATOM 715 N N . LEU A 1 86 ? -3.125 -14.531 -0.362 1 98.75 86 LEU A N 1
ATOM 716 C CA . LEU A 1 86 ? -3.477 -15.016 -1.692 1 98.75 86 LEU A CA 1
ATOM 717 C C . LEU A 1 86 ? -2.646 -16.234 -2.061 1 98.75 86 LEU A C 1
ATOM 719 O O . LEU A 1 86 ? -3.189 -17.25 -2.529 1 98.75 86 LEU A O 1
ATOM 723 N N . LYS A 1 87 ? -1.379 -16.203 -1.837 1 98 87 LYS A N 1
ATOM 724 C CA . LYS A 1 87 ? -0.483 -17.281 -2.205 1 98 87 LYS A CA 1
ATOM 725 C C . LYS A 1 87 ? -0.56 -18.422 -1.191 1 98 87 LYS A C 1
ATOM 727 O O . LYS A 1 87 ? -0.612 -19.594 -1.569 1 98 87 LYS A O 1
ATOM 732 N N . GLY A 1 88 ? -0.596 -18.094 0.124 1 97.19 88 GLY A N 1
ATOM 733 C CA . GLY A 1 88 ? -0.557 -19.109 1.173 1 97.19 88 GLY A CA 1
ATOM 734 C C . GLY A 1 88 ? -1.803 -19.969 1.219 1 97.19 88 GLY A C 1
ATOM 735 O O . GLY A 1 88 ? -1.715 -21.188 1.178 1 97.19 88 GLY A O 1
ATOM 736 N N . ILE A 1 89 ? -2.883 -19.312 1.231 1 97.88 89 ILE A N 1
ATOM 737 C CA . ILE A 1 89 ? -4.141 -20.047 1.354 1 97.88 89 ILE A CA 1
ATOM 738 C C . ILE A 1 89 ? -4.398 -20.844 0.08 1 97.88 89 ILE A C 1
ATOM 740 O O . ILE A 1 89 ? -4.785 -22.016 0.143 1 97.88 89 ILE A O 1
ATOM 744 N N . SER A 1 90 ? -4.219 -20.203 -1.062 1 97.62 90 SER A N 1
ATOM 745 C CA . SER A 1 90 ? -4.453 -20.922 -2.309 1 97.62 90 SER A CA 1
ATOM 746 C C . SER A 1 90 ? -3.512 -22.109 -2.449 1 97.62 90 SER A C 1
ATOM 748 O O . SER A 1 90 ? -3.912 -23.172 -2.932 1 97.62 90 SER A O 1
ATOM 750 N N . SER A 1 91 ? -2.27 -21.938 -2.049 1 96.5 91 SER A N 1
ATOM 751 C CA . SER A 1 91 ? -1.317 -23.047 -2.102 1 96.5 91 SER A CA 1
ATOM 752 C C . SER A 1 91 ? -1.796 -24.234 -1.266 1 96.5 91 SER A C 1
ATOM 754 O O . SER A 1 91 ? -1.812 -25.359 -1.741 1 96.5 91 SER A O 1
ATOM 756 N N . GLN A 1 92 ? -2.215 -23.969 -0.083 1 95.5 92 GLN A N 1
ATOM 757 C CA . GLN A 1 92 ? -2.672 -25.031 0.819 1 95.5 92 GLN A CA 1
ATOM 758 C C . GLN A 1 92 ? -3.852 -25.797 0.223 1 95.5 92 GLN A C 1
ATOM 760 O O . GLN A 1 92 ? -3.871 -27.016 0.236 1 95.5 92 GLN A O 1
ATOM 765 N N . VAL A 1 93 ? -4.777 -25.094 -0.304 1 96.81 93 VAL A N 1
ATOM 766 C CA . VAL A 1 93 ? -5.988 -25.703 -0.846 1 96.81 93 VAL A CA 1
ATOM 767 C C . VAL A 1 93 ? -5.645 -26.516 -2.1 1 96.81 93 VAL A C 1
ATOM 769 O O . VAL A 1 93 ? -6.109 -27.641 -2.268 1 96.81 93 VAL A O 1
ATOM 772 N N . LEU A 1 94 ? -4.871 -25.969 -2.971 1 95.88 94 LEU A N 1
ATOM 773 C CA . LEU A 1 94 ? -4.52 -26.625 -4.219 1 95.88 94 LEU A CA 1
ATOM 774 C C . LEU A 1 94 ? -3.787 -27.938 -3.951 1 95.88 94 LEU A C 1
ATOM 776 O O . LEU A 1 94 ? -4.086 -28.953 -4.57 1 95.88 94 LEU A O 1
ATOM 780 N N . ILE A 1 95 ? -2.842 -27.875 -3.023 1 92.81 95 ILE A N 1
ATOM 781 C CA . ILE A 1 95 ? -2.066 -29.062 -2.697 1 92.81 95 ILE A CA 1
ATOM 782 C C . ILE A 1 95 ? -2.984 -30.141 -2.105 1 92.81 95 ILE A C 1
ATOM 784 O O . ILE A 1 95 ? -2.816 -31.328 -2.377 1 92.81 95 ILE A O 1
ATOM 788 N N . GLN A 1 96 ? -3.922 -29.719 -1.366 1 93.69 96 GLN A N 1
ATOM 789 C CA . GLN A 1 96 ? -4.871 -30.641 -0.749 1 93.69 96 GLN A CA 1
ATOM 790 C C . GLN A 1 96 ? -5.812 -31.234 -1.79 1 93.69 96 GLN A C 1
ATOM 792 O O . GLN A 1 96 ? -6.09 -32.438 -1.763 1 93.69 96 GLN A O 1
ATOM 797 N N . GLU A 1 97 ? -6.234 -30.469 -2.678 1 95.5 97 GLU A N 1
ATOM 798 C CA . GLU A 1 97 ? -7.262 -30.875 -3.625 1 95.5 97 GLU A CA 1
ATOM 799 C C . GLU A 1 97 ? -6.656 -31.641 -4.801 1 95.5 97 GLU A C 1
ATOM 801 O O . GLU A 1 97 ? -7.344 -32.406 -5.465 1 95.5 97 GLU A O 1
ATOM 806 N N . TYR A 1 98 ? -5.398 -31.391 -5.043 1 93.81 98 TYR A N 1
ATOM 807 C CA . TYR A 1 98 ? -4.734 -32 -6.184 1 93.81 98 TYR A CA 1
ATOM 808 C C . TYR A 1 98 ? -3.471 -32.75 -5.75 1 93.81 98 TYR A C 1
ATOM 810 O O . TYR A 1 98 ? -2.361 -32.219 -5.902 1 93.81 98 TYR A O 1
ATOM 818 N N . PRO A 1 99 ? -3.566 -33.969 -5.461 1 90.56 99 PRO A N 1
ATOM 819 C CA . PRO A 1 99 ? -2.447 -34.75 -4.895 1 90.56 99 PRO A CA 1
ATOM 820 C C . PRO A 1 99 ? -1.263 -34.844 -5.852 1 90.56 99 PRO A C 1
ATOM 822 O O . PRO A 1 99 ? -0.116 -34.969 -5.41 1 90.56 99 PRO A O 1
ATOM 825 N N . HIS A 1 100 ? -1.487 -34.812 -7.133 1 88.69 100 HIS A N 1
ATOM 826 C CA . HIS A 1 100 ? -0.395 -34.938 -8.094 1 88.69 100 HIS A CA 1
ATOM 827 C C . HIS A 1 100 ? 0.542 -33.75 -8.031 1 88.69 100 HIS A C 1
ATOM 829 O O . HIS A 1 100 ? 1.702 -33.844 -8.438 1 88.69 100 HIS A O 1
ATOM 835 N N . LEU A 1 101 ? 0.044 -32.594 -7.527 1 89.44 101 LEU A N 1
ATOM 836 C CA . LEU A 1 101 ? 0.875 -31.422 -7.355 1 89.44 101 LEU A CA 1
ATOM 837 C C . LEU A 1 101 ? 1.874 -31.609 -6.219 1 89.44 101 LEU A C 1
ATOM 839 O O . LEU A 1 101 ? 2.965 -31.031 -6.242 1 89.44 101 LEU A O 1
ATOM 843 N N . ARG A 1 102 ? 1.498 -32.344 -5.258 1 84 102 ARG A N 1
ATOM 844 C CA . ARG A 1 102 ? 2.367 -32.625 -4.117 1 84 102 ARG A CA 1
ATOM 845 C C . ARG A 1 102 ? 3.643 -33.344 -4.555 1 84 102 ARG A C 1
ATOM 847 O O . ARG A 1 102 ? 4.703 -33.156 -3.955 1 84 102 ARG A O 1
ATOM 854 N N . LYS A 1 103 ? 3.529 -34.094 -5.535 1 81.19 103 LYS A N 1
ATOM 855 C CA . LYS A 1 103 ? 4.668 -34.844 -6.051 1 81.19 103 LYS A CA 1
ATOM 856 C C . LYS A 1 103 ? 5.613 -33.938 -6.836 1 81.19 103 LYS A C 1
ATOM 858 O O . LYS A 1 103 ? 6.824 -34.156 -6.859 1 81.19 103 LYS A O 1
ATOM 863 N N . GLN A 1 104 ? 5.023 -32.938 -7.414 1 81.94 104 GLN A N 1
ATOM 864 C CA . GLN A 1 104 ? 5.801 -32.062 -8.281 1 81.94 104 GLN A CA 1
ATOM 865 C C . GLN A 1 104 ? 6.461 -30.938 -7.477 1 81.94 104 GLN A C 1
ATOM 867 O O . GLN A 1 104 ? 7.5 -30.406 -7.871 1 81.94 104 GLN A O 1
ATOM 872 N N . PHE A 1 105 ? 5.812 -30.641 -6.477 1 79.31 105 PHE A N 1
ATOM 873 C CA . PHE A 1 105 ? 6.297 -29.531 -5.672 1 79.31 105 PHE A CA 1
ATOM 874 C C . PHE A 1 105 ? 6.742 -30 -4.297 1 79.31 105 PHE A C 1
ATOM 876 O O . PHE A 1 105 ? 5.914 -30.266 -3.424 1 79.31 105 PHE A O 1
ATOM 883 N N . TRP A 1 106 ? 8.008 -30.141 -4.195 1 71.19 106 TRP A N 1
ATOM 884 C CA . TRP A 1 106 ? 8.555 -30.594 -2.926 1 71.19 106 TRP A CA 1
ATOM 885 C C . TRP A 1 106 ? 8.32 -29.578 -1.823 1 71.19 106 TRP A C 1
ATOM 887 O O . TRP A 1 106 ? 8.453 -28.359 -2.049 1 71.19 106 TRP A O 1
ATOM 897 N N . GLY A 1 107 ? 7.879 -30.062 -0.608 1 69.81 107 GLY A N 1
ATOM 898 C CA . GLY A 1 107 ? 7.77 -29.234 0.582 1 69.81 107 GLY A CA 1
ATOM 899 C C . GLY A 1 107 ? 6.438 -28.516 0.69 1 69.81 107 GLY A C 1
ATOM 900 O O . GLY A 1 107 ? 6.262 -27.656 1.554 1 69.81 107 GLY A O 1
ATOM 901 N N . ARG A 1 108 ? 5.52 -28.734 -0.162 1 73.94 108 ARG A N 1
ATOM 902 C CA . ARG A 1 108 ? 4.137 -28.281 -0.055 1 73.94 108 ARG A CA 1
ATOM 903 C C . ARG A 1 108 ? 4.016 -26.812 -0.435 1 73.94 108 ARG A C 1
ATOM 905 O O . ARG A 1 108 ? 3.125 -26.109 0.053 1 73.94 108 ARG A O 1
ATOM 912 N N . HIS A 1 109 ? 5.004 -26.312 -1.042 1 87.75 109 HIS A N 1
ATOM 913 C CA . HIS A 1 109 ? 4.895 -24.938 -1.52 1 87.75 109 HIS A CA 1
ATOM 914 C C . HIS A 1 109 ? 4.613 -24.906 -3.018 1 87.75 109 HIS A C 1
ATOM 916 O O . HIS A 1 109 ? 5.469 -25.266 -3.826 1 87.75 109 HIS A O 1
ATOM 922 N N . PHE A 1 110 ? 3.48 -24.422 -3.326 1 93.75 110 PHE A N 1
ATOM 923 C CA . PHE A 1 110 ? 3.031 -24.391 -4.711 1 93.75 110 PHE A CA 1
ATOM 924 C C . PHE A 1 110 ? 3.617 -23.188 -5.441 1 93.75 110 PHE A C 1
ATOM 926 O O . PHE A 1 110 ? 4.07 -23.312 -6.582 1 93.75 110 PHE A O 1
ATOM 933 N N . TRP A 1 111 ? 3.723 -22.094 -4.723 1 95.75 111 TRP A N 1
ATOM 934 C CA . TRP A 1 111 ? 4.156 -20.844 -5.336 1 95.75 111 TRP A CA 1
ATOM 935 C C . TRP A 1 111 ? 5.629 -20.562 -5.039 1 95.75 111 TRP A C 1
ATOM 937 O O . TRP A 1 111 ? 6.133 -20.938 -3.977 1 95.75 111 TRP A O 1
ATOM 947 N N . ALA A 1 112 ? 6.293 -19.859 -6 1 94.12 112 ALA A N 1
ATOM 948 C CA . ALA A 1 112 ? 7.59 -19.281 -5.691 1 94.12 112 ALA A CA 1
ATOM 949 C C . ALA A 1 112 ? 7.484 -18.297 -4.52 1 94.12 112 ALA A C 1
ATOM 951 O O . ALA A 1 112 ? 6.41 -17.766 -4.25 1 94.12 112 ALA A O 1
ATOM 952 N N . ARG A 1 113 ? 8.523 -18.031 -3.84 1 92.69 113 ARG A N 1
ATOM 953 C CA . ARG A 1 113 ? 8.531 -17.234 -2.623 1 92.69 113 ARG A CA 1
ATOM 954 C C . ARG A 1 113 ? 8.195 -15.773 -2.928 1 92.69 113 ARG A C 1
ATOM 956 O O . ARG A 1 113 ? 7.441 -15.141 -2.188 1 92.69 113 ARG A O 1
ATOM 963 N N . GLY A 1 114 ? 8.719 -15.281 -4.016 1 95 114 GLY A N 1
ATOM 964 C CA . GLY A 1 114 ? 8.664 -13.852 -4.297 1 95 114 GLY A CA 1
ATOM 965 C C . GLY A 1 114 ? 7.418 -13.445 -5.062 1 95 114 GLY A C 1
ATOM 966 O O . GLY A 1 114 ? 6.551 -14.273 -5.34 1 95 114 GLY A O 1
ATOM 967 N N . TYR A 1 115 ? 7.273 -12.188 -5.309 1 97.38 115 TYR A N 1
ATOM 968 C CA . TYR A 1 115 ? 6.211 -11.586 -6.105 1 97.38 115 TYR A CA 1
ATOM 969 C C . TYR A 1 115 ? 6.633 -10.211 -6.625 1 97.38 115 TYR A C 1
ATOM 971 O O . TYR A 1 115 ? 7.586 -9.617 -6.121 1 97.38 115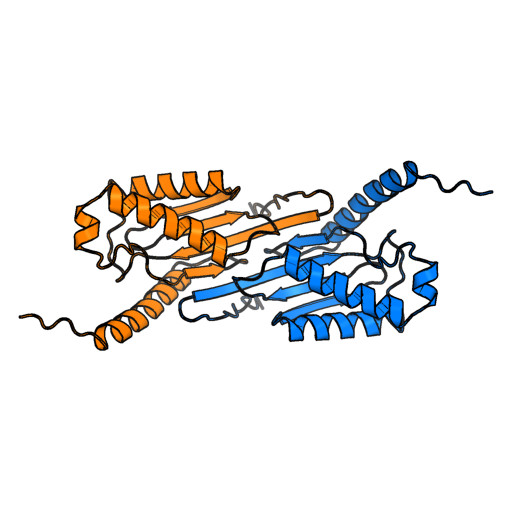 TYR A O 1
ATOM 979 N N . LEU A 1 116 ? 5.996 -9.812 -7.648 1 97.12 116 LEU A N 1
ATOM 980 C CA . LEU A 1 116 ? 6.078 -8.453 -8.18 1 97.12 116 LEU A CA 1
ATOM 981 C C . LEU A 1 116 ? 4.855 -7.633 -7.77 1 97.12 116 LEU A C 1
ATOM 983 O O . LEU A 1 116 ? 3.723 -8.102 -7.891 1 97.12 116 LEU A O 1
ATOM 987 N N . ALA A 1 117 ? 5.082 -6.426 -7.184 1 98.06 117 ALA A N 1
ATOM 988 C CA . ALA A 1 117 ? 3.986 -5.527 -6.824 1 98.06 117 ALA A CA 1
ATOM 989 C C . ALA A 1 117 ? 4.246 -4.113 -7.336 1 98.06 117 ALA A C 1
ATOM 991 O O . ALA A 1 117 ? 5.316 -3.549 -7.105 1 98.06 117 ALA A O 1
ATOM 992 N N . VAL A 1 118 ? 3.248 -3.564 -8.031 1 97.06 118 VAL A N 1
ATOM 993 C CA . VAL A 1 118 ? 3.371 -2.236 -8.617 1 97.06 118 VAL A CA 1
ATOM 994 C C . VAL A 1 118 ? 2.082 -1.449 -8.398 1 97.06 118 VAL A C 1
ATOM 996 O O . VAL A 1 118 ? 0.996 -1.907 -8.758 1 97.06 118 VAL A O 1
ATOM 999 N N . SER A 1 119 ? 2.188 -0.269 -7.816 1 95.81 119 SER A N 1
ATOM 1000 C CA . SER A 1 119 ? 0.991 0.472 -7.43 1 95.81 119 SER A CA 1
ATOM 1001 C C . SER A 1 119 ? 0.542 1.418 -8.539 1 95.81 119 SER A C 1
ATOM 1003 O O . SER A 1 119 ? -0.6 1.882 -8.539 1 95.81 119 SER A O 1
ATOM 1005 N N . SER A 1 120 ? 1.455 1.815 -9.469 1 88.06 120 SER A N 1
ATOM 1006 C CA . SER A 1 120 ? 1.088 2.832 -10.445 1 88.06 120 SER A CA 1
ATOM 1007 C C . SER A 1 120 ? 1.426 2.379 -11.867 1 88.06 120 SER A C 1
ATOM 1009 O O . SER A 1 120 ? 2.396 1.649 -12.07 1 88.06 120 SER A O 1
ATOM 1011 N N . GLY A 1 121 ? 0.605 2.838 -12.734 1 84 121 GLY A N 1
ATOM 1012 C CA . GLY A 1 121 ? 0.86 2.533 -14.133 1 84 121 GLY A CA 1
ATOM 1013 C C . GLY A 1 121 ? 0.367 1.159 -14.547 1 84 121 GLY A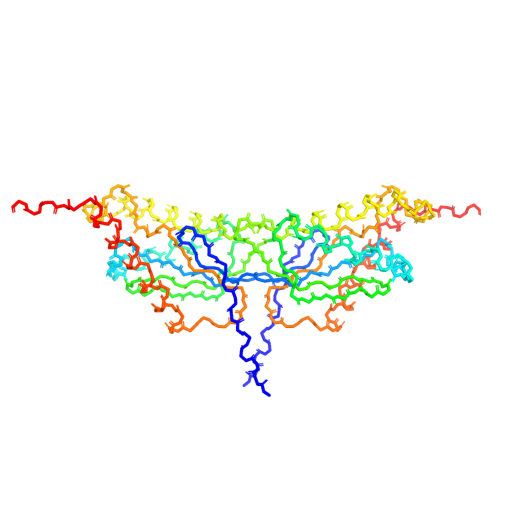 C 1
ATOM 1014 O O . GLY A 1 121 ? -0.381 0.516 -13.805 1 84 121 GLY A O 1
ATOM 1015 N N . THR A 1 122 ? 0.714 0.722 -15.734 1 83.75 122 THR A N 1
ATOM 1016 C CA . THR A 1 122 ? 0.331 -0.577 -16.266 1 83.75 122 THR A CA 1
ATOM 1017 C C . THR A 1 122 ? 1.489 -1.566 -16.172 1 83.75 122 THR A C 1
ATOM 1019 O O . THR A 1 122 ? 2.654 -1.176 -16.266 1 83.75 122 THR A O 1
ATOM 1022 N N . ILE A 1 123 ? 1.095 -2.66 -15.844 1 87 123 ILE A N 1
ATOM 1023 C CA . ILE A 1 123 ? 2.082 -3.73 -15.922 1 87 123 ILE A CA 1
ATOM 1024 C C . ILE A 1 123 ? 2.084 -4.328 -17.328 1 87 123 ILE A C 1
ATOM 1026 O O . ILE A 1 123 ? 1.048 -4.785 -17.812 1 87 123 ILE A O 1
ATOM 1030 N N . THR A 1 124 ? 3.246 -4.242 -17.906 1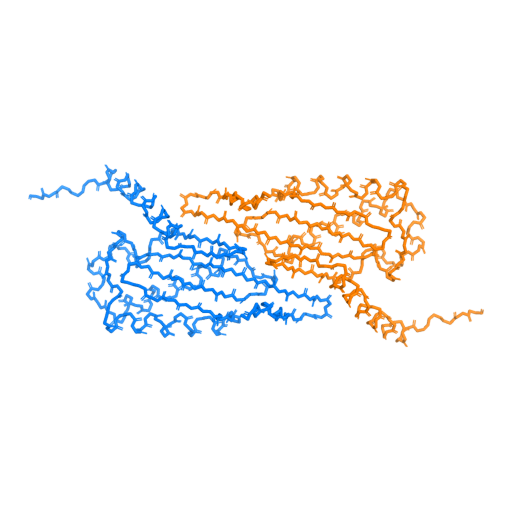 86.38 124 THR A N 1
ATOM 1031 C CA . THR A 1 124 ? 3.336 -4.773 -19.266 1 86.38 124 THR A CA 1
ATOM 1032 C C . THR A 1 124 ? 3.795 -6.227 -19.25 1 86.38 124 THR A C 1
ATOM 1034 O O . THR A 1 124 ? 4.352 -6.699 -18.25 1 86.38 124 THR A O 1
ATOM 1037 N N . ASP A 1 125 ? 3.504 -6.898 -20.391 1 87.62 125 ASP A N 1
ATOM 1038 C CA . ASP A 1 125 ? 3.994 -8.266 -20.531 1 87.62 125 ASP A CA 1
ATOM 1039 C C . ASP A 1 125 ? 5.512 -8.32 -20.391 1 87.62 125 ASP A C 1
ATOM 1041 O O . ASP A 1 125 ? 6.055 -9.289 -19.844 1 87.62 125 ASP A O 1
ATOM 1045 N N . GLU A 1 126 ? 6.129 -7.289 -20.859 1 88.44 126 GLU A N 1
ATOM 1046 C CA . GLU A 1 126 ? 7.586 -7.223 -20.766 1 88.44 126 GLU A CA 1
ATOM 1047 C C . GLU A 1 126 ? 8.047 -7.152 -19.312 1 88.44 126 GLU A C 1
ATOM 1049 O O . GLU A 1 126 ? 9.031 -7.793 -18.938 1 88.44 126 GLU A O 1
ATOM 1054 N N . MET A 1 127 ? 7.355 -6.418 -18.531 1 88.31 127 MET A N 1
ATOM 1055 C CA . MET A 1 127 ? 7.688 -6.297 -17.109 1 88.31 127 MET A CA 1
ATOM 1056 C C . MET A 1 127 ? 7.516 -7.633 -16.406 1 88.31 127 MET A C 1
ATOM 1058 O O . MET A 1 127 ? 8.359 -8.023 -15.594 1 88.31 127 MET A O 1
ATOM 1062 N N . VAL A 1 128 ? 6.465 -8.258 -16.75 1 90.56 128 VAL A N 1
ATOM 1063 C CA . VAL A 1 128 ? 6.18 -9.555 -16.141 1 90.56 128 VAL A CA 1
ATOM 1064 C C . VAL A 1 128 ? 7.258 -10.562 -16.547 1 90.56 128 VAL A C 1
ATOM 1066 O O . VAL A 1 128 ? 7.781 -11.297 -15.703 1 90.56 128 VAL A O 1
ATOM 1069 N N . LYS A 1 129 ? 7.578 -10.57 -17.797 1 89 129 LYS A N 1
ATOM 1070 C CA . LYS A 1 129 ? 8.602 -11.477 -18.297 1 89 129 LYS A CA 1
ATOM 1071 C C . LYS A 1 129 ? 9.945 -11.227 -17.625 1 89 129 LYS A C 1
ATOM 1073 O O . LYS A 1 129 ? 10.648 -12.172 -17.25 1 89 129 LYS A O 1
ATOM 1078 N N . GLU A 1 130 ? 10.266 -10 -17.531 1 89.56 130 GLU A N 1
ATOM 1079 C CA . GLU A 1 130 ? 11.516 -9.648 -16.859 1 89.56 130 GLU A CA 1
ATOM 1080 C C . GLU A 1 130 ? 11.531 -10.18 -15.422 1 89.56 130 GLU A C 1
ATOM 1082 O O . GLU A 1 130 ? 12.555 -10.695 -14.961 1 89.56 130 GLU A O 1
ATOM 1087 N N . TYR A 1 131 ? 10.508 -10.102 -14.766 1 90.69 131 TYR A N 1
ATOM 1088 C CA . TYR A 1 131 ? 10.406 -10.594 -13.391 1 90.69 131 TYR A CA 1
ATOM 1089 C C . TYR A 1 131 ? 10.555 -12.109 -13.344 1 90.69 131 TYR A C 1
ATOM 1091 O O . TYR A 1 131 ? 11.297 -12.633 -12.508 1 90.69 131 TYR A O 1
ATOM 1099 N N . ILE A 1 132 ? 9.891 -12.68 -14.219 1 86.06 132 ILE A N 1
ATOM 1100 C CA . ILE A 1 132 ? 9.922 -14.133 -14.266 1 86.06 132 ILE A CA 1
ATOM 1101 C C . ILE A 1 132 ? 11.344 -14.609 -14.547 1 86.06 132 ILE A C 1
ATOM 1103 O O . ILE A 1 132 ? 11.828 -15.547 -13.906 1 86.06 132 ILE A O 1
ATOM 1107 N N . ASP A 1 133 ? 11.992 -13.922 -15.469 1 84.12 133 ASP A N 1
ATOM 1108 C CA . ASP A 1 133 ? 13.352 -14.289 -15.844 1 84.12 133 ASP A CA 1
ATOM 1109 C C . ASP A 1 133 ? 14.32 -14.078 -14.68 1 84.12 133 ASP A C 1
ATOM 1111 O O . ASP A 1 133 ? 15.273 -14.836 -14.508 1 84.12 133 ASP A O 1
ATOM 1115 N N . ASP A 1 134 ? 14.07 -13.133 -13.914 1 83.25 134 ASP A N 1
ATOM 1116 C CA . ASP A 1 134 ? 14.906 -12.836 -12.75 1 83.25 134 ASP A CA 1
ATOM 1117 C C . ASP A 1 134 ? 14.75 -13.906 -11.68 1 83.25 134 ASP A C 1
ATOM 1119 O O . ASP A 1 134 ? 15.68 -14.164 -10.914 1 83.25 134 ASP A O 1
ATOM 1123 N N . GLN A 1 135 ? 13.555 -14.469 -11.57 1 78.69 135 GLN A N 1
ATOM 1124 C CA . GLN A 1 135 ? 13.312 -15.5 -10.57 1 78.69 135 GLN A CA 1
ATOM 1125 C C . GLN A 1 135 ? 14.016 -16.797 -10.945 1 78.69 135 GLN A C 1
ATOM 1127 O O . GLN A 1 135 ? 14.359 -17.594 -10.07 1 78.69 135 GLN A O 1
ATOM 1132 N N . GLU A 1 136 ? 14.102 -17.125 -12.195 1 63.94 136 GLU A N 1
ATOM 1133 C CA . GLU A 1 136 ? 14.82 -18.297 -12.695 1 63.94 136 GLU A CA 1
ATOM 1134 C C . GLU A 1 136 ? 16.281 -18.281 -12.258 1 63.94 136 GLU A C 1
ATOM 1136 O O . GLU A 1 136 ? 16.844 -19.312 -11.891 1 63.94 136 GLU A O 1
ATOM 1141 N N . GLY A 1 137 ? 16.75 -17.203 -12.305 1 58.31 137 GLY A N 1
ATOM 1142 C CA . GLY A 1 137 ? 18.156 -17.094 -11.914 1 58.31 137 GLY A CA 1
ATOM 1143 C C . GLY A 1 137 ? 18.391 -17.438 -10.453 1 58.31 137 GLY A C 1
ATOM 1144 O O . GLY A 1 137 ? 19.422 -18.016 -10.102 1 58.31 137 GLY A O 1
ATOM 1145 N N . GLU A 1 138 ? 17.375 -17.172 -9.68 1 57.19 138 GLU A N 1
ATOM 1146 C CA . GLU A 1 138 ? 17.5 -17.438 -8.25 1 57.19 138 GLU A CA 1
ATOM 1147 C C . GLU A 1 138 ? 17.328 -18.922 -7.945 1 57.19 138 GLU A C 1
ATOM 1149 O O . GLU A 1 138 ? 17.984 -19.469 -7.055 1 57.19 138 GLU A O 1
ATOM 1154 N N . GLN A 1 139 ? 16.328 -19.484 -8.594 1 57.16 139 GLN A N 1
ATOM 1155 C CA . GLN A 1 139 ? 16.078 -20.922 -8.398 1 57.16 139 GLN A CA 1
ATOM 1156 C C . GLN A 1 139 ? 17.266 -21.75 -8.875 1 57.16 139 GLN A C 1
ATOM 1158 O O . GLN A 1 139 ? 17.641 -22.734 -8.234 1 57.16 139 GLN A O 1
ATOM 1163 N N . ILE A 1 140 ? 17.781 -21.359 -10.055 1 52.78 140 ILE A N 1
ATOM 1164 C CA . ILE A 1 140 ? 18.953 -22.078 -10.539 1 52.78 140 ILE A CA 1
ATOM 1165 C C . ILE A 1 140 ? 20.094 -21.953 -9.523 1 52.78 140 ILE A C 1
ATOM 1167 O O . ILE A 1 140 ? 20.766 -22.938 -9.227 1 52.78 140 ILE A O 1
ATOM 1171 N N . ALA A 1 141 ? 20.094 -20.859 -8.93 1 52.81 141 ALA A N 1
ATOM 1172 C CA . ALA A 1 141 ? 21.156 -20.656 -7.934 1 52.81 141 ALA A CA 1
ATOM 1173 C C . ALA A 1 141 ? 20.891 -21.469 -6.676 1 52.81 141 ALA A C 1
ATOM 1175 O O . ALA A 1 141 ? 21.828 -21.969 -6.047 1 52.81 141 ALA A O 1
ATOM 1176 N N . ASP A 1 142 ? 19.641 -21.5 -6.355 1 50.72 142 ASP A N 1
ATOM 1177 C CA . ASP A 1 142 ? 19.25 -22.281 -5.184 1 50.72 142 ASP A CA 1
ATOM 1178 C C . ASP A 1 142 ? 19.438 -23.781 -5.441 1 50.72 142 ASP A C 1
ATOM 1180 O O . ASP A 1 142 ? 19.969 -24.5 -4.59 1 50.72 142 ASP A O 1
ATOM 1184 N N . ASP A 1 143 ? 18.984 -24.219 -6.602 1 51.12 143 ASP A N 1
ATOM 1185 C CA . ASP A 1 143 ? 19.172 -25.625 -6.969 1 51.12 143 ASP A CA 1
ATOM 1186 C C . ASP A 1 143 ? 20.656 -25.969 -7.102 1 51.12 143 ASP A C 1
ATOM 1188 O O . ASP A 1 143 ? 21.047 -27.125 -6.898 1 51.12 143 ASP A O 1
ATOM 1192 N N . SER A 1 144 ? 21.328 -24.984 -7.707 1 49.88 144 SER A N 1
ATOM 1193 C CA . SER A 1 144 ? 22.75 -25.297 -7.809 1 49.88 144 SER A CA 1
ATOM 1194 C C . SER A 1 144 ? 23.359 -25.578 -6.438 1 49.88 144 SER A C 1
ATOM 1196 O O . SER A 1 144 ? 24.453 -26.109 -6.34 1 49.88 144 SER A O 1
ATOM 1198 N N . ARG A 1 145 ? 22.719 -25.109 -5.445 1 49.28 145 ARG A N 1
ATOM 1199 C CA . ARG A 1 145 ? 23.25 -25.359 -4.109 1 49.28 145 ARG A CA 1
ATOM 1200 C C . ARG A 1 145 ? 22.891 -26.766 -3.641 1 49.28 145 ARG A C 1
ATOM 1202 O O . ARG A 1 145 ? 23.484 -27.297 -2.705 1 49.28 145 ARG A O 1
ATOM 1209 N N . PHE A 1 146 ? 21.734 -27.297 -3.955 1 41.47 146 PHE A N 1
ATOM 1210 C CA . PHE A 1 146 ? 21.422 -28.656 -3.562 1 41.47 146 PHE A CA 1
ATOM 1211 C C . PHE A 1 146 ? 21.188 -29.531 -4.789 1 41.47 146 PHE A C 1
ATOM 1213 O O . PHE A 1 146 ? 20.031 -29.797 -5.148 1 41.47 146 PHE A O 1
ATOM 1220 N N . PRO A 1 147 ? 22.219 -29.75 -5.504 1 41.25 147 PRO A N 1
ATOM 1221 C CA . PRO A 1 147 ? 22.094 -30.531 -6.73 1 41.25 147 PRO A CA 1
ATOM 1222 C C . PRO A 1 147 ? 21.484 -31.906 -6.48 1 41.25 147 PRO A C 1
ATOM 1224 O O . PRO A 1 147 ? 21.641 -32.469 -5.398 1 41.25 147 PRO A O 1
ATOM 1227 N N . ILE A 1 148 ? 20.297 -32.188 -6.91 1 38.25 148 ILE A N 1
ATOM 1228 C CA . ILE A 1 148 ? 19.781 -33.531 -6.828 1 38.25 148 ILE A CA 1
ATOM 1229 C C . ILE A 1 148 ? 20.625 -34.469 -7.695 1 38.25 148 ILE A C 1
ATOM 1231 O O . ILE A 1 148 ? 20.891 -34.156 -8.867 1 38.25 148 ILE A O 1
ATOM 1235 N N . ASP A 1 149 ? 21.453 -35.25 -7.121 1 37.84 149 ASP A N 1
ATOM 1236 C CA . ASP A 1 149 ? 22.234 -36.281 -7.754 1 37.84 149 ASP A CA 1
ATOM 1237 C C . ASP A 1 149 ? 21.359 -37.25 -8.57 1 37.84 149 ASP A C 1
ATOM 1239 O O . ASP A 1 149 ? 20.312 -37.688 -8.094 1 37.84 149 ASP A O 1
ATOM 1243 N N . ASN A 1 150 ? 21.109 -36.938 -9.805 1 36.53 150 ASN A N 1
ATOM 1244 C CA . ASN A 1 150 ? 20.547 -38 -10.617 1 36.53 150 ASN A CA 1
ATOM 1245 C C . ASN A 1 150 ? 21.297 -39.312 -10.414 1 36.53 150 ASN A C 1
ATOM 1247 O O . ASN A 1 150 ? 22.516 -39.375 -10.586 1 36.53 150 ASN A O 1
ATOM 1251 N N . PRO A 1 151 ? 20.625 -40.25 -9.633 1 35.53 151 PRO A N 1
ATOM 1252 C CA . PRO A 1 151 ? 21.344 -41.531 -9.594 1 35.53 151 PRO A CA 1
ATOM 1253 C C . PRO A 1 151 ? 21.594 -42.094 -10.984 1 35.53 151 PRO A C 1
ATOM 1255 O O . PRO A 1 151 ? 20.859 -41.781 -11.922 1 35.53 151 PRO A O 1
ATOM 1258 N N . MET B 1 1 ? 8.43 15.578 -23.359 1 22.7 1 MET B N 1
ATOM 1259 C CA . MET B 1 1 ? 9.305 14.445 -23.078 1 22.7 1 MET B CA 1
ATOM 1260 C C . MET B 1 1 ? 8.656 13.492 -22.078 1 22.7 1 MET B C 1
ATOM 1262 O O . MET B 1 1 ? 8.211 13.906 -21.016 1 22.7 1 MET B O 1
ATOM 1266 N N . TYR B 1 2 ? 7.883 12.594 -22.516 1 30.17 2 TYR B N 1
ATOM 1267 C CA . TYR B 1 2 ? 7.117 11.625 -21.734 1 30.17 2 TYR B CA 1
ATOM 1268 C C . TYR B 1 2 ? 7.996 10.938 -20.703 1 30.17 2 TYR B C 1
ATOM 1270 O O . TYR B 1 2 ? 8.938 10.219 -21.047 1 30.17 2 TYR B O 1
ATOM 1278 N N . ILE B 1 3 ? 8.656 11.656 -19.797 1 35.56 3 ILE B N 1
ATOM 1279 C CA . ILE B 1 3 ? 9.492 10.969 -18.812 1 35.56 3 ILE B CA 1
ATOM 1280 C C . ILE B 1 3 ? 8.836 9.664 -18.391 1 35.56 3 ILE B C 1
ATOM 1282 O O . ILE B 1 3 ? 7.762 9.664 -17.781 1 35.56 3 ILE B O 1
ATOM 1286 N N . GLY B 1 4 ? 8.633 8.812 -19.297 1 41.09 4 GLY B N 1
ATOM 1287 C CA . GLY B 1 4 ? 8.211 7.457 -18.984 1 41.09 4 GLY B CA 1
ATOM 1288 C C . GLY B 1 4 ? 8.547 7.043 -17.562 1 41.09 4 GLY B C 1
ATOM 1289 O O . GLY B 1 4 ? 9.703 7.098 -17.141 1 41.09 4 GLY B O 1
ATOM 1290 N N . ARG B 1 5 ? 7.773 7.523 -16.531 1 52.22 5 ARG B N 1
ATOM 1291 C CA . ARG B 1 5 ? 7.992 7.488 -15.086 1 52.22 5 ARG B CA 1
ATOM 1292 C C . ARG B 1 5 ? 8.742 6.227 -14.68 1 52.22 5 ARG B C 1
ATOM 1294 O O . ARG B 1 5 ? 8.258 5.113 -14.891 1 52.22 5 ARG B O 1
ATOM 1301 N N . MET B 1 6 ? 10.008 6.281 -14.938 1 61.75 6 MET B N 1
ATOM 1302 C CA . MET B 1 6 ? 10.961 5.223 -14.609 1 61.75 6 MET B CA 1
ATOM 1303 C C . MET B 1 6 ? 10.602 4.559 -13.289 1 61.75 6 MET B C 1
ATOM 1305 O O . MET B 1 6 ? 10.367 5.242 -12.289 1 61.75 6 MET B O 1
ATOM 1309 N N . ARG B 1 7 ? 10.188 3.342 -13.438 1 72.62 7 ARG B N 1
ATOM 1310 C CA . ARG B 1 7 ? 9.953 2.533 -12.25 1 72.62 7 ARG B CA 1
ATOM 1311 C C . ARG B 1 7 ? 11.234 2.365 -11.438 1 72.62 7 ARG B C 1
ATOM 1313 O O . ARG B 1 7 ? 12.32 2.199 -12.008 1 72.62 7 ARG B O 1
ATOM 1320 N N . ARG B 1 8 ? 11.188 2.834 -10.234 1 81.62 8 ARG B N 1
ATOM 1321 C CA . ARG B 1 8 ? 12.25 2.551 -9.273 1 81.62 8 ARG B CA 1
ATOM 13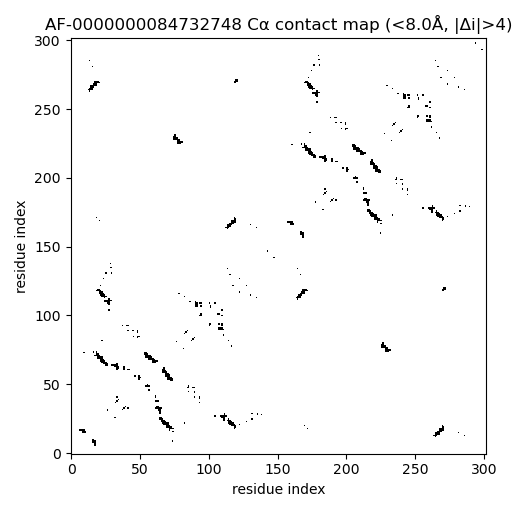22 C C . ARG B 1 8 ? 11.836 1.445 -8.312 1 81.62 8 ARG B C 1
ATOM 1324 O O . ARG B 1 8 ? 11.164 1.707 -7.312 1 81.62 8 ARG B O 1
ATOM 1331 N N . TYR B 1 9 ? 12.367 0.31 -8.648 1 90.94 9 TYR B N 1
ATOM 1332 C CA . TYR B 1 9 ? 11.953 -0.847 -7.863 1 90.94 9 TYR B CA 1
ATOM 1333 C C . TYR B 1 9 ? 12.727 -0.917 -6.551 1 90.94 9 TYR B C 1
ATOM 1335 O O . TYR B 1 9 ? 13.914 -0.595 -6.504 1 90.94 9 TYR B O 1
ATOM 1343 N N . ARG B 1 10 ? 12.008 -1.288 -5.586 1 91.75 10 ARG B N 1
ATOM 1344 C CA . ARG B 1 10 ? 12.609 -1.771 -4.348 1 91.75 10 ARG B CA 1
ATOM 1345 C C . ARG B 1 10 ? 12.672 -3.295 -4.324 1 91.75 10 ARG B C 1
ATOM 1347 O O . ARG B 1 10 ? 11.711 -3.967 -4.707 1 91.75 10 ARG B O 1
ATOM 1354 N N . HIS B 1 11 ? 13.852 -3.746 -3.867 1 90.69 11 HIS B N 1
ATOM 1355 C CA . HIS B 1 11 ? 14.062 -5.188 -3.93 1 90.69 11 HIS B CA 1
ATOM 1356 C C . HIS B 1 11 ? 14.156 -5.793 -2.531 1 90.69 11 HIS B C 1
ATOM 1358 O O . HIS B 1 11 ? 14.75 -5.199 -1.631 1 90.69 11 HIS B O 1
ATOM 1364 N N . GLY B 1 12 ? 13.398 -6.867 -2.346 1 86.19 12 GLY B N 1
ATOM 1365 C CA . GLY B 1 12 ? 13.617 -7.77 -1.228 1 86.19 12 GLY B CA 1
ATOM 1366 C C . GLY B 1 12 ? 14.359 -9.039 -1.62 1 86.19 12 GLY B C 1
ATOM 1367 O O . GLY B 1 12 ? 14.883 -9.133 -2.732 1 86.19 12 GLY B O 1
ATOM 1368 N N . ALA B 1 13 ? 14.438 -9.953 -0.641 1 82.75 13 ALA B N 1
ATOM 1369 C CA . ALA B 1 13 ? 15.148 -11.188 -0.944 1 82.75 13 ALA B CA 1
ATOM 1370 C C . ALA B 1 13 ? 14.555 -11.875 -2.172 1 82.75 13 ALA B C 1
ATOM 1372 O O . ALA B 1 13 ? 15.289 -12.414 -3.004 1 82.75 13 ALA B O 1
ATOM 1373 N N . HIS B 1 14 ? 13.203 -11.766 -2.32 1 89.19 14 HIS B N 1
ATOM 1374 C CA . HIS B 1 14 ? 12.562 -12.477 -3.424 1 89.19 14 HIS B CA 1
ATOM 1375 C C . HIS B 1 14 ? 11.492 -11.617 -4.086 1 89.19 14 HIS B C 1
ATOM 1377 O O . HIS B 1 14 ? 10.734 -12.102 -4.93 1 89.19 14 HIS B O 1
ATOM 1383 N N . THR B 1 15 ? 11.453 -10.375 -3.625 1 94.56 15 THR B N 1
ATOM 1384 C CA . THR B 1 15 ? 10.359 -9.555 -4.125 1 94.56 15 THR B CA 1
ATOM 1385 C C . THR B 1 15 ? 10.891 -8.367 -4.914 1 94.56 15 THR B C 1
ATOM 1387 O O . THR B 1 15 ? 12.008 -7.898 -4.668 1 94.56 15 THR B O 1
ATOM 1390 N N . LYS B 1 16 ? 10.188 -7.93 -5.852 1 95.69 16 LYS B N 1
ATOM 1391 C CA . LYS B 1 16 ? 10.375 -6.699 -6.613 1 95.69 16 LYS B CA 1
ATOM 1392 C C . LYS B 1 16 ? 9.148 -5.801 -6.52 1 95.69 16 LYS B C 1
ATOM 1394 O O . LYS B 1 16 ? 8.055 -6.184 -6.938 1 95.69 16 LYS B O 1
ATOM 1399 N N . THR B 1 17 ? 9.375 -4.602 -5.988 1 97 17 THR B N 1
ATOM 1400 C CA . THR B 1 17 ? 8.18 -3.793 -5.75 1 97 17 THR B CA 1
ATOM 1401 C C . THR B 1 17 ? 8.422 -2.342 -6.152 1 97 17 THR B C 1
ATOM 1403 O O . THR B 1 17 ? 9.547 -1.841 -6.043 1 97 17 THR B O 1
ATOM 1406 N N . ASP B 1 18 ? 7.48 -1.689 -6.715 1 96.94 18 ASP B N 1
ATOM 1407 C CA . ASP B 1 18 ? 7.383 -0.25 -6.938 1 96.94 18 ASP B CA 1
ATOM 1408 C C . ASP B 1 18 ? 6.066 0.302 -6.398 1 96.94 18 ASP B C 1
ATOM 1410 O O . ASP B 1 18 ? 5.078 0.399 -7.129 1 96.94 18 ASP B O 1
ATOM 1414 N N . LEU B 1 19 ? 6.121 0.626 -5.113 1 97.94 19 LEU B N 1
ATOM 1415 C CA . LEU B 1 19 ? 4.93 1.066 -4.395 1 97.94 19 LEU B CA 1
ATOM 1416 C C . LEU B 1 19 ? 5.031 2.545 -4.035 1 97.94 19 LEU B C 1
ATOM 1418 O O . LEU B 1 19 ? 6 2.973 -3.408 1 97.94 19 LEU B O 1
ATOM 1422 N N . LYS B 1 20 ? 4.043 3.271 -4.461 1 97.44 20 LYS B N 1
ATOM 1423 C CA . LYS B 1 20 ? 4 4.707 -4.207 1 97.44 20 LYS B CA 1
ATOM 1424 C C . LYS B 1 20 ? 2.605 5.148 -3.771 1 97.44 20 LYS B C 1
ATOM 1426 O O . LYS B 1 20 ? 1.618 4.461 -4.043 1 97.44 20 LYS B O 1
ATOM 1431 N N . VAL B 1 21 ? 2.605 6.285 -3.123 1 98 21 VAL B N 1
ATOM 1432 C CA . VAL B 1 21 ? 1.32 6.789 -2.65 1 98 21 VAL B CA 1
ATOM 1433 C C . VAL B 1 21 ? 1.394 8.305 -2.473 1 98 21 VAL B C 1
ATOM 1435 O O . VAL B 1 21 ? 2.412 8.836 -2.023 1 98 21 VAL B O 1
ATOM 1438 N N . HIS B 1 22 ? 0.384 8.969 -2.9 1 97.81 22 HIS B N 1
ATOM 1439 C CA . HIS B 1 22 ? 0.123 10.336 -2.459 1 97.81 22 HIS B CA 1
ATOM 1440 C C . HIS B 1 22 ? -0.571 10.352 -1.102 1 97.81 22 HIS B C 1
ATOM 1442 O O . HIS B 1 22 ? -1.552 9.633 -0.892 1 97.81 22 HIS B O 1
ATOM 1448 N N . LEU B 1 23 ? -0.101 11.102 -0.217 1 98.38 23 LEU B N 1
ATOM 1449 C CA . LEU B 1 23 ? -0.703 11.289 1.098 1 98.38 23 LEU B CA 1
ATOM 1450 C C . LEU B 1 23 ? -0.956 12.773 1.367 1 98.38 23 LEU B C 1
ATOM 1452 O O . LEU B 1 23 ? -0.058 13.602 1.198 1 98.38 23 LEU B O 1
ATOM 1456 N N . VAL B 1 24 ? -2.176 13.086 1.743 1 97.94 24 VAL B N 1
ATOM 1457 C CA . VAL B 1 24 ? -2.561 14.453 2.057 1 97.94 24 VAL B CA 1
ATOM 1458 C C . VAL B 1 24 ? -3.211 14.508 3.438 1 97.94 24 VAL B C 1
ATOM 1460 O O . VAL B 1 24 ? -4.051 13.672 3.768 1 97.94 24 VAL B O 1
ATOM 1463 N N . TRP B 1 25 ? -2.801 15.453 4.227 1 97.38 25 TRP B N 1
ATOM 1464 C CA . TRP B 1 25 ? -3.453 15.68 5.516 1 97.38 25 TRP B CA 1
ATOM 1465 C C . TRP B 1 25 ? -3.383 17.141 5.91 1 97.38 25 TRP B C 1
ATOM 1467 O O . TRP B 1 25 ? -2.676 17.938 5.273 1 97.38 25 TRP B O 1
ATOM 1477 N N . LEU B 1 26 ? -4.117 17.562 6.84 1 96.44 26 LEU B N 1
ATOM 1478 C CA . LEU B 1 26 ? -4.242 18.984 7.16 1 96.44 26 LEU B CA 1
ATOM 1479 C C . LEU B 1 26 ? -4.328 19.188 8.664 1 96.44 26 LEU B C 1
ATOM 1481 O O . LEU B 1 26 ? -4.617 18.25 9.414 1 96.44 26 LEU B O 1
ATOM 1485 N N . PRO B 1 27 ? -3.994 20.422 9.133 1 95.44 27 PRO B N 1
ATOM 1486 C CA . PRO B 1 27 ? -4.141 20.734 10.555 1 95.44 27 PRO B CA 1
ATOM 1487 C C . PRO B 1 27 ? -5.582 20.594 11.039 1 95.44 27 PRO B C 1
ATOM 1489 O O . PRO B 1 27 ? -6.523 20.797 10.266 1 95.44 27 PRO B O 1
ATOM 1492 N N . LYS B 1 28 ? -5.648 20.312 12.266 1 92.12 28 LYS B N 1
ATOM 1493 C CA . LYS B 1 28 ? -6.961 20.281 12.906 1 92.12 28 LYS B CA 1
ATOM 1494 C C . LYS B 1 28 ? -7.695 21.609 12.711 1 92.12 28 LYS B C 1
ATOM 1496 O O . LYS B 1 28 ? -7.086 22.672 12.766 1 92.12 28 LYS B O 1
ATOM 1501 N N . TYR B 1 29 ? -8.906 21.578 12.391 1 86.44 29 TYR B N 1
ATOM 1502 C CA . TYR B 1 29 ? -9.805 22.719 12.242 1 86.44 29 TYR B CA 1
ATOM 1503 C C . TYR B 1 29 ? -9.484 23.484 10.969 1 86.44 29 TYR B C 1
ATOM 1505 O O . TYR B 1 29 ? -9.922 24.625 10.805 1 86.44 29 TYR B O 1
ATOM 1513 N N . ARG B 1 30 ? -8.656 22.969 10.18 1 87.25 30 ARG B N 1
ATOM 1514 C CA . ARG B 1 30 ? -8.305 23.547 8.891 1 87.25 30 ARG B CA 1
ATOM 1515 C C . ARG B 1 30 ? -7.641 24.906 9.07 1 87.25 30 ARG B C 1
ATOM 1517 O O . ARG B 1 30 ? -7.863 25.828 8.273 1 87.25 30 ARG B O 1
ATOM 1524 N N . LYS B 1 31 ? -6.973 25.078 10.117 1 88.38 31 LYS B N 1
ATOM 1525 C CA . LYS B 1 31 ? -6.281 26.344 10.359 1 88.38 31 LYS B CA 1
ATOM 1526 C C . LYS B 1 31 ? -5.074 26.5 9.438 1 88.38 31 LYS B C 1
ATOM 1528 O O . LYS B 1 31 ? -4.316 25.547 9.234 1 88.38 31 LYS B O 1
ATOM 1533 N N . PRO B 1 32 ? -4.898 27.609 8.906 1 92 32 PRO B N 1
ATOM 1534 C CA . PRO B 1 32 ? -3.746 27.844 8.031 1 92 32 PRO B CA 1
ATOM 1535 C C . PRO B 1 32 ? -2.469 28.141 8.812 1 92 32 PRO B C 1
ATOM 1537 O O . PRO B 1 32 ? -1.868 29.203 8.633 1 92 32 PRO B O 1
ATOM 1540 N N . VAL B 1 33 ? -1.974 27.281 9.562 1 93.88 33 VAL B N 1
ATOM 1541 C CA . VAL B 1 33 ? -0.906 27.531 10.523 1 93.88 33 VAL B CA 1
ATOM 1542 C C . VAL B 1 33 ? 0.436 27.109 9.93 1 93.88 33 VAL B C 1
ATOM 1544 O O . VAL B 1 33 ? 1.491 27.375 10.508 1 93.88 33 VAL B O 1
ATOM 1547 N N . LEU B 1 34 ? 0.398 26.469 8.812 1 96.44 34 LEU B N 1
ATOM 1548 C CA . LEU B 1 34 ? 1.634 26 8.188 1 96.44 34 LEU B CA 1
ATOM 1549 C C . LEU B 1 34 ? 2.291 27.125 7.387 1 96.44 34 LEU B C 1
ATOM 1551 O O . LEU B 1 34 ? 2.389 27.031 6.16 1 96.44 34 LEU B O 1
ATOM 1555 N N . ARG B 1 35 ? 2.799 28.109 8.109 1 96.25 35 ARG B N 1
ATOM 1556 C CA . ARG B 1 35 ? 3.432 29.281 7.512 1 96.25 35 ARG B CA 1
ATOM 1557 C C . ARG B 1 35 ? 4.738 29.609 8.219 1 96.25 35 ARG B C 1
ATOM 1559 O O . ARG B 1 35 ? 4.957 29.203 9.367 1 96.25 35 ARG B O 1
ATOM 1566 N N . GLY B 1 36 ? 5.621 30.344 7.457 1 96 36 GLY B N 1
ATOM 1567 C CA . GLY B 1 36 ? 6.859 30.828 8.047 1 96 36 GLY B CA 1
ATOM 1568 C C . GLY B 1 36 ? 7.719 29.719 8.617 1 96 36 GLY B C 1
ATOM 1569 O O . GLY B 1 36 ? 7.984 28.719 7.945 1 96 36 GLY B O 1
ATOM 1570 N N . ASP B 1 37 ? 8.125 29.922 9.844 1 96.44 37 ASP B N 1
ATOM 1571 C CA . ASP B 1 37 ? 9.047 29 10.492 1 96.44 37 ASP B CA 1
ATOM 1572 C C . ASP B 1 37 ? 8.406 27.625 10.703 1 96.44 37 ASP B C 1
ATOM 1574 O O . ASP B 1 37 ? 9.086 26.609 10.656 1 96.44 37 ASP B O 1
ATOM 1578 N N . ILE B 1 38 ? 7.137 27.625 10.906 1 96.81 38 ILE B N 1
ATOM 1579 C CA . ILE B 1 38 ? 6.43 26.375 11.148 1 96.81 38 ILE B CA 1
ATOM 1580 C C . ILE B 1 38 ? 6.43 25.531 9.875 1 96.81 38 ILE B C 1
ATOM 1582 O O . ILE B 1 38 ? 6.645 24.312 9.922 1 96.81 38 ILE B O 1
ATOM 1586 N N . ALA B 1 39 ? 6.191 26.141 8.758 1 97.75 39 ALA B N 1
ATOM 1587 C CA . ALA B 1 39 ? 6.199 25.438 7.473 1 97.75 39 ALA B CA 1
ATOM 1588 C C . ALA B 1 39 ? 7.562 24.812 7.207 1 97.75 39 ALA B C 1
ATOM 1590 O O . ALA B 1 39 ? 7.637 23.656 6.773 1 97.75 39 ALA B O 1
ATOM 1591 N N . VAL B 1 40 ? 8.586 25.562 7.492 1 98.12 40 VAL B N 1
ATOM 1592 C CA . VAL B 1 40 ? 9.953 25.078 7.281 1 98.12 40 VAL B CA 1
ATOM 1593 C C . VAL B 1 40 ? 10.227 23.906 8.203 1 98.12 40 VAL B C 1
ATOM 1595 O O . VAL B 1 40 ? 10.766 22.875 7.77 1 98.12 40 VAL B O 1
ATOM 1598 N N . ARG B 1 41 ? 9.852 24.062 9.438 1 98.31 41 ARG B N 1
ATOM 1599 C CA . ARG B 1 41 ? 10.109 23.016 10.422 1 98.31 41 ARG B CA 1
ATOM 1600 C C . ARG B 1 41 ? 9.344 21.75 10.094 1 98.31 41 ARG B C 1
ATOM 1602 O O . ARG B 1 41 ? 9.891 20.641 10.195 1 98.31 41 ARG B O 1
ATOM 1609 N N . VAL B 1 42 ? 8.117 21.859 9.688 1 98.25 42 VAL B N 1
ATOM 1610 C CA . VAL B 1 42 ? 7.301 20.703 9.32 1 98.25 42 VAL B CA 1
ATOM 1611 C C . VAL B 1 42 ? 7.938 19.969 8.148 1 98.25 42 VAL B C 1
ATOM 1613 O O . VAL B 1 42 ? 8.016 18.734 8.148 1 98.25 42 VAL B O 1
ATOM 1616 N N . ARG B 1 43 ? 8.32 20.703 7.188 1 98.38 43 ARG B N 1
ATOM 1617 C CA . ARG B 1 43 ? 8.992 20.109 6.035 1 98.38 43 ARG B CA 1
ATOM 1618 C C . ARG B 1 43 ? 10.188 19.266 6.473 1 98.38 43 ARG B C 1
ATOM 1620 O O . ARG B 1 43 ? 10.336 18.125 6.047 1 98.38 43 ARG B O 1
ATOM 1627 N N . ASP B 1 44 ? 10.984 19.875 7.355 1 98.5 44 ASP B N 1
ATOM 1628 C CA . ASP B 1 44 ? 12.195 19.188 7.816 1 98.5 44 ASP B CA 1
ATOM 1629 C C . ASP B 1 44 ? 11.844 17.953 8.641 1 98.5 44 ASP B C 1
ATOM 1631 O O . ASP B 1 44 ? 12.5 16.906 8.531 1 98.5 44 ASP B O 1
ATOM 1635 N N . LEU B 1 45 ? 10.859 18.062 9.438 1 98.62 45 LEU B N 1
ATOM 1636 C CA . LEU B 1 45 ? 10.422 16.938 10.266 1 98.62 45 LEU B CA 1
ATOM 1637 C C . LEU B 1 45 ? 9.93 15.781 9.406 1 98.62 45 LEU B C 1
ATOM 1639 O O . LEU B 1 45 ? 10.289 14.625 9.648 1 98.62 45 LEU B O 1
ATOM 1643 N N . ILE B 1 46 ? 9.125 16.062 8.445 1 98.62 46 ILE B N 1
ATOM 1644 C CA . ILE B 1 46 ? 8.555 15.023 7.582 1 98.62 46 ILE B CA 1
ATOM 1645 C C . ILE B 1 46 ? 9.68 14.297 6.844 1 98.62 46 ILE B C 1
ATOM 1647 O O . ILE B 1 46 ? 9.664 13.062 6.742 1 98.62 46 ILE B O 1
ATOM 1651 N N . ARG B 1 47 ? 10.641 15.062 6.41 1 98.44 47 ARG B N 1
ATOM 1652 C CA . ARG B 1 47 ? 11.789 14.469 5.738 1 98.44 47 ARG B CA 1
ATOM 1653 C C . ARG B 1 47 ? 12.562 13.555 6.684 1 98.44 47 ARG B C 1
ATOM 1655 O O . ARG B 1 47 ? 12.961 12.453 6.301 1 98.44 47 ARG B O 1
ATOM 1662 N N . GLN B 1 48 ? 12.797 14.016 7.859 1 98.69 48 GLN B N 1
ATOM 1663 C CA . GLN B 1 48 ? 13.523 13.242 8.852 1 98.69 48 GLN B CA 1
ATOM 1664 C C . GLN B 1 48 ? 12.773 11.961 9.203 1 98.69 48 GLN B C 1
ATOM 1666 O O . GLN B 1 48 ? 13.375 10.883 9.266 1 98.69 48 GLN B O 1
ATOM 1671 N N . ILE B 1 49 ? 11.5 12.094 9.43 1 98.81 49 ILE B N 1
ATOM 1672 C CA . ILE B 1 49 ? 10.68 10.938 9.781 1 98.81 49 ILE B CA 1
ATOM 1673 C C . ILE B 1 49 ? 10.68 9.93 8.633 1 98.81 49 ILE B C 1
ATOM 1675 O O . ILE B 1 49 ? 10.82 8.727 8.852 1 98.81 49 ILE B O 1
ATOM 1679 N N . ALA B 1 50 ? 10.477 10.422 7.438 1 98.75 50 ALA B N 1
ATOM 1680 C CA . ALA B 1 50 ? 10.5 9.555 6.262 1 98.75 50 ALA B CA 1
ATOM 1681 C C . ALA B 1 50 ? 11.805 8.773 6.176 1 98.75 50 ALA B C 1
ATOM 1683 O O . ALA B 1 50 ? 11.797 7.566 5.918 1 98.75 50 ALA B O 1
ATOM 1684 N N . MET B 1 51 ? 12.914 9.43 6.418 1 98.31 51 MET B N 1
ATOM 1685 C CA . MET B 1 51 ? 14.234 8.797 6.367 1 98.31 51 MET B CA 1
ATOM 1686 C C . MET B 1 51 ? 14.352 7.715 7.434 1 98.31 51 MET B C 1
ATOM 1688 O O . MET B 1 51 ? 14.82 6.609 7.148 1 98.31 51 MET B O 1
ATOM 1692 N N . GLU B 1 52 ? 13.891 7.949 8.555 1 98.62 52 GLU B N 1
ATOM 1693 C CA . GLU B 1 52 ? 14.008 7.035 9.688 1 98.62 52 GLU B CA 1
ATOM 1694 C C . GLU B 1 52 ? 13.164 5.785 9.477 1 98.62 52 GLU B C 1
ATOM 1696 O O . GLU B 1 52 ? 13.461 4.723 10.023 1 98.62 52 GLU B O 1
ATOM 1701 N N . HIS B 1 53 ? 12.156 5.934 8.641 1 98.62 53 HIS B N 1
ATOM 1702 C CA . HIS B 1 53 ? 11.25 4.812 8.453 1 98.62 53 HIS B CA 1
ATOM 1703 C C . HIS B 1 53 ? 11.359 4.246 7.039 1 98.62 53 HIS B C 1
ATOM 1705 O O . HIS B 1 53 ? 10.461 3.535 6.578 1 98.62 53 HIS B O 1
ATOM 1711 N N . GLU B 1 54 ? 12.383 4.641 6.312 1 97.75 54 GLU B N 1
ATOM 1712 C CA . GLU B 1 54 ? 12.727 4.094 5.004 1 97.75 54 GLU B CA 1
ATOM 1713 C C . GLU B 1 54 ? 11.648 4.402 3.975 1 97.75 54 GLU B C 1
ATOM 1715 O O . GLU B 1 54 ? 11.297 3.549 3.156 1 97.75 54 GLU B O 1
ATOM 1720 N N . LEU B 1 55 ? 11.078 5.516 4.16 1 98.44 55 LEU B N 1
ATOM 1721 C CA . LEU B 1 55 ? 10.203 6.086 3.139 1 98.44 55 LEU B CA 1
ATOM 1722 C C . LEU B 1 55 ? 10.984 7.012 2.213 1 98.44 55 LEU B C 1
ATOM 1724 O O . LEU B 1 55 ? 11.844 7.77 2.664 1 98.44 55 LEU B O 1
ATOM 1728 N N . GLU B 1 56 ? 10.812 6.891 0.968 1 97.69 56 GLU B N 1
ATOM 1729 C CA . GLU B 1 56 ? 11.453 7.805 0.032 1 97.69 56 GLU B CA 1
ATOM 1730 C C . GLU B 1 56 ? 10.477 8.852 -0.483 1 97.69 56 GLU B C 1
ATOM 1732 O O . GLU B 1 56 ? 9.555 8.531 -1.235 1 97.69 56 GLU B O 1
ATOM 1737 N N . ILE B 1 57 ? 10.711 10.078 -0.131 1 97.69 57 ILE B N 1
ATOM 1738 C CA . ILE B 1 57 ? 9.859 11.156 -0.632 1 97.69 57 ILE B CA 1
ATOM 1739 C C . ILE B 1 57 ? 10.25 11.492 -2.068 1 97.69 57 ILE B C 1
ATOM 1741 O O . ILE B 1 57 ? 11.391 11.891 -2.334 1 97.69 57 ILE B O 1
ATOM 1745 N N . ILE B 1 58 ? 9.391 11.312 -2.934 1 96.44 58 ILE B N 1
ATOM 1746 C CA . ILE B 1 58 ? 9.594 11.617 -4.348 1 96.44 58 ILE B CA 1
ATOM 1747 C C . ILE B 1 58 ? 9.312 13.094 -4.602 1 96.44 58 ILE B C 1
ATOM 1749 O O . ILE B 1 58 ? 10.086 13.773 -5.281 1 96.44 58 ILE B O 1
ATOM 1753 N N . SER B 1 59 ? 8.227 13.562 -4.086 1 96.44 59 SER B N 1
ATOM 1754 C CA . SER B 1 59 ? 7.883 14.977 -4.109 1 96.44 59 SER B CA 1
ATOM 1755 C C . SER B 1 59 ? 6.973 15.344 -2.941 1 96.44 59 SER B C 1
ATOM 1757 O O . SER B 1 59 ? 6.406 14.469 -2.289 1 96.44 59 SER B O 1
ATOM 1759 N N . GLY B 1 60 ? 6.945 16.641 -2.598 1 95.94 60 GLY B N 1
ATOM 1760 C CA . GLY B 1 60 ? 6.094 17.109 -1.52 1 95.94 60 GLY B CA 1
ATOM 1761 C C . GLY B 1 60 ? 5.852 18.609 -1.572 1 95.94 60 GLY B C 1
ATOM 1762 O O . GLY B 1 60 ? 6.574 19.344 -2.254 1 95.94 60 GLY B O 1
ATOM 1763 N N . LYS B 1 61 ? 4.836 18.984 -0.898 1 96.62 61 LYS B N 1
ATOM 1764 C CA . LYS B 1 61 ? 4.469 20.391 -0.754 1 96.62 61 LYS B CA 1
ATOM 1765 C C . LYS B 1 61 ? 3.828 20.656 0.604 1 96.62 61 LYS B C 1
ATOM 1767 O O . LYS B 1 61 ? 2.979 19.891 1.056 1 96.62 61 LYS B O 1
ATOM 1772 N N . VAL B 1 62 ? 4.352 21.703 1.257 1 97.62 62 VAL B N 1
ATOM 1773 C CA . VAL B 1 62 ? 3.699 22.219 2.457 1 97.62 62 VAL B CA 1
ATOM 1774 C C . VAL B 1 62 ? 2.908 23.484 2.115 1 97.62 62 VAL B C 1
ATOM 1776 O O . VAL B 1 62 ? 3.486 24.547 1.943 1 97.62 62 VAL B O 1
ATOM 1779 N N . ALA B 1 63 ? 1.657 23.391 1.942 1 96.19 63 ALA B N 1
ATOM 1780 C CA . ALA B 1 63 ? 0.777 24.547 1.822 1 96.19 63 ALA B CA 1
ATOM 1781 C C . ALA B 1 63 ? 0.416 25.109 3.195 1 96.19 63 ALA B C 1
ATOM 1783 O O . ALA B 1 63 ? 0.739 24.516 4.223 1 96.19 63 ALA B O 1
ATOM 1784 N N . SER B 1 64 ? -0.253 26.234 3.191 1 95.25 64 SER B N 1
ATOM 1785 C CA . SER B 1 64 ? -0.59 26.859 4.469 1 95.25 64 SER B CA 1
ATOM 1786 C C . SER B 1 64 ? -1.629 26.031 5.223 1 95.25 64 SER B C 1
ATOM 1788 O O . SER B 1 64 ? -1.72 26.125 6.449 1 95.25 64 SER B O 1
ATOM 1790 N N . ASP B 1 65 ? -2.35 25.172 4.414 1 93.62 65 ASP B N 1
ATOM 1791 C CA . ASP B 1 65 ? -3.49 24.516 5.051 1 93.62 65 ASP B CA 1
ATOM 1792 C C . ASP B 1 65 ? -3.447 23.016 4.848 1 93.62 65 ASP B C 1
ATOM 1794 O O . ASP B 1 65 ? -4.359 22.297 5.266 1 93.62 65 ASP B O 1
ATOM 1798 N N . HIS B 1 66 ? -2.436 22.453 4.242 1 96.25 66 HIS B N 1
ATOM 1799 C CA . HIS B 1 66 ? -2.309 21.016 4.094 1 96.25 66 HIS B CA 1
ATOM 1800 C C . HIS B 1 66 ? -0.897 20.625 3.664 1 96.25 66 HIS B C 1
ATOM 1802 O O . HIS B 1 66 ? -0.106 21.484 3.268 1 96.25 66 HIS B O 1
ATOM 1808 N N . ILE B 1 67 ? -0.646 19.422 3.846 1 97.56 67 ILE B N 1
ATOM 1809 C CA . ILE B 1 67 ? 0.582 18.797 3.352 1 97.56 67 ILE B CA 1
ATOM 1810 C C . ILE B 1 67 ? 0.244 17.734 2.314 1 97.56 67 ILE B C 1
ATOM 1812 O O . ILE B 1 67 ? -0.708 16.969 2.488 1 97.56 67 ILE B O 1
ATOM 1816 N N . HIS B 1 68 ? 1.01 17.766 1.246 1 97.19 68 HIS B N 1
ATOM 1817 C CA . HIS B 1 68 ? 0.956 16.719 0.229 1 97.19 68 HIS B CA 1
ATOM 1818 C C . HIS B 1 68 ? 2.332 16.109 0.001 1 97.19 68 HIS B C 1
ATOM 1820 O O . HIS B 1 68 ? 3.283 16.812 -0.349 1 97.19 68 HIS B O 1
ATOM 1826 N N . VAL B 1 69 ? 2.396 14.797 0.254 1 97.88 69 VAL B N 1
ATOM 1827 C CA . VAL B 1 69 ? 3.646 14.109 -0.052 1 97.88 69 VAL B CA 1
ATOM 1828 C C . VAL B 1 69 ? 3.375 12.953 -1.007 1 97.88 69 VAL B C 1
ATOM 1830 O O . VAL B 1 69 ? 2.348 12.273 -0.9 1 97.88 69 VAL B O 1
ATOM 1833 N N . PHE B 1 70 ? 4.215 12.852 -2.012 1 97.12 70 PHE B N 1
ATOM 1834 C CA . PHE B 1 70 ? 4.32 11.664 -2.859 1 97.12 70 PHE B CA 1
ATOM 1835 C C . PHE B 1 70 ? 5.543 10.836 -2.482 1 97.12 70 PHE B C 1
ATOM 1837 O O . PHE B 1 70 ? 6.676 11.32 -2.564 1 97.12 70 PHE B O 1
ATOM 1844 N N . LEU B 1 71 ? 5.293 9.531 -2.006 1 97.75 71 LEU B N 1
ATOM 1845 C CA . LEU B 1 71 ? 6.434 8.812 -1.46 1 97.75 71 LEU B CA 1
ATOM 1846 C C . LEU B 1 71 ? 6.395 7.344 -1.871 1 97.75 71 LEU B C 1
ATOM 1848 O O . LEU B 1 71 ? 5.34 6.832 -2.258 1 97.75 71 LEU B O 1
ATOM 1852 N N . SER B 1 72 ? 7.543 6.719 -1.872 1 97.69 72 SER B N 1
ATOM 1853 C CA . SER B 1 72 ? 7.734 5.285 -2.062 1 97.69 72 SER B CA 1
ATOM 1854 C C . SER B 1 72 ? 7.879 4.562 -0.727 1 97.69 72 SER B C 1
ATOM 1856 O O . SER B 1 72 ? 8.516 5.074 0.194 1 97.69 72 SER B O 1
ATOM 1858 N N . TYR B 1 73 ? 7.332 3.375 -0.611 1 98.06 73 TYR B N 1
ATOM 1859 C CA . TYR B 1 73 ? 7.348 2.625 0.641 1 98.06 73 TYR B CA 1
ATOM 1860 C C . TYR B 1 73 ? 7.547 1.137 0.383 1 98.06 73 TYR B C 1
ATOM 1862 O O . TYR B 1 73 ? 7.465 0.682 -0.76 1 98.06 73 TYR B O 1
ATOM 1870 N N . ARG B 1 74 ? 7.801 0.394 1.427 1 98.12 74 ARG B N 1
ATOM 1871 C CA . ARG B 1 74 ? 8.078 -1.034 1.319 1 98.12 74 ARG B CA 1
ATOM 1872 C C . ARG B 1 74 ? 6.801 -1.854 1.45 1 98.12 74 ARG B C 1
ATOM 1874 O O . ARG B 1 74 ? 5.828 -1.402 2.059 1 98.12 74 ARG B O 1
ATOM 1881 N N . ALA B 1 75 ? 6.879 -3.045 0.957 1 98.25 75 ALA B N 1
ATOM 1882 C CA . ALA B 1 75 ? 5.707 -3.904 0.831 1 98.25 75 ALA B CA 1
ATOM 1883 C C . ALA B 1 75 ? 5.137 -4.262 2.201 1 98.25 75 ALA B C 1
ATOM 1885 O O . ALA B 1 75 ? 3.941 -4.527 2.334 1 98.25 75 ALA B O 1
ATOM 1886 N N . HIS B 1 76 ? 5.957 -4.227 3.236 1 98.19 76 HIS B N 1
ATOM 1887 C CA . HIS B 1 76 ? 5.492 -4.664 4.547 1 98.19 76 HIS B CA 1
ATOM 1888 C C . HIS B 1 76 ? 4.914 -3.502 5.348 1 98.19 76 HIS B C 1
ATOM 1890 O O . HIS B 1 76 ? 4.441 -3.689 6.469 1 98.19 76 HIS B O 1
ATOM 1896 N N . GLN B 1 77 ? 5.02 -2.352 4.766 1 98.5 77 GLN B N 1
ATOM 1897 C CA . GLN B 1 77 ? 4.477 -1.16 5.406 1 98.5 77 GLN B CA 1
ATOM 1898 C C . GLN B 1 77 ? 3.068 -0.857 4.898 1 98.5 77 GLN B C 1
ATOM 1900 O O . GLN B 1 77 ? 2.805 -0.935 3.699 1 98.5 77 GLN B O 1
ATOM 1905 N N . ASP B 1 78 ? 2.17 -0.527 5.828 1 98.69 78 ASP B N 1
ATOM 1906 C CA . ASP B 1 78 ? 0.838 -0.127 5.387 1 98.69 78 ASP B CA 1
ATOM 1907 C C . ASP B 1 78 ? 0.654 1.385 5.496 1 98.69 78 ASP B C 1
ATOM 1909 O O . ASP B 1 78 ? 1.389 2.055 6.227 1 98.69 78 ASP B O 1
ATOM 1913 N N . ILE B 1 79 ? -0.31 1.878 4.816 1 98.75 79 ILE B N 1
ATOM 1914 C CA . ILE B 1 79 ? -0.501 3.312 4.629 1 98.75 79 ILE B CA 1
ATOM 1915 C C . ILE B 1 79 ? -0.958 3.945 5.941 1 98.75 79 ILE B C 1
ATOM 1917 O O . ILE B 1 79 ? -0.577 5.074 6.258 1 98.75 79 ILE B O 1
ATOM 1921 N N . SER B 1 80 ? -1.767 3.223 6.715 1 98.5 80 SER B N 1
ATOM 1922 C CA . SER B 1 80 ? -2.238 3.744 7.992 1 98.5 80 SER B CA 1
ATOM 1923 C C . SER B 1 80 ? -1.078 3.986 8.953 1 98.5 80 SER B C 1
ATOM 1925 O O . SER B 1 80 ? -1.017 5.027 9.609 1 98.5 80 SER B O 1
ATOM 1927 N N . GLN B 1 81 ? -0.162 3.074 8.93 1 98.5 81 GLN B N 1
ATOM 1928 C CA . GLN B 1 81 ? 1.007 3.211 9.797 1 98.5 81 GLN B CA 1
ATOM 1929 C C . GLN B 1 81 ? 1.903 4.355 9.328 1 98.5 81 GLN B C 1
ATOM 1931 O O . GLN B 1 81 ? 2.438 5.105 10.141 1 98.5 81 GLN B O 1
ATOM 1936 N N . ILE B 1 82 ? 2.111 4.43 8.094 1 98.88 82 ILE B N 1
ATOM 1937 C CA . ILE B 1 82 ? 2.914 5.504 7.523 1 98.88 82 ILE B CA 1
ATOM 1938 C C . ILE B 1 82 ? 2.316 6.855 7.91 1 98.88 82 ILE B C 1
ATOM 1940 O O . ILE B 1 82 ? 3.031 7.75 8.367 1 98.88 82 ILE B O 1
ATOM 1944 N N . ALA B 1 83 ? 1.03 6.98 7.777 1 98.69 83 ALA B N 1
ATOM 1945 C CA . ALA B 1 83 ? 0.346 8.211 8.172 1 98.69 83 ALA B CA 1
ATOM 1946 C C . ALA B 1 83 ? 0.526 8.484 9.664 1 98.69 83 ALA B C 1
ATOM 1948 O O . ALA B 1 83 ? 0.74 9.625 10.07 1 98.69 83 ALA B O 1
ATOM 1949 N N . GLN B 1 84 ? 0.45 7.461 10.406 1 98.25 84 GLN B N 1
ATOM 1950 C CA . GLN B 1 84 ? 0.602 7.59 11.852 1 98.25 84 GLN B CA 1
ATOM 1951 C C . GLN B 1 84 ? 1.989 8.109 12.211 1 98.25 84 GLN B C 1
ATOM 1953 O O . GLN B 1 84 ? 2.127 8.977 13.086 1 98.25 84 GLN B O 1
ATOM 1958 N N . TRP B 1 85 ? 2.984 7.586 11.562 1 98.69 85 TRP B N 1
ATOM 1959 C CA . TRP B 1 85 ? 4.34 8.062 11.82 1 98.69 85 TRP B CA 1
ATOM 1960 C C . TRP B 1 85 ? 4.484 9.531 11.438 1 98.69 85 TRP B C 1
ATOM 1962 O O . TRP B 1 85 ? 4.879 10.359 12.266 1 98.69 85 TRP B O 1
ATOM 1972 N N . LEU B 1 86 ? 4.129 9.852 10.258 1 98.75 86 LEU B N 1
ATOM 1973 C CA . LEU B 1 86 ? 4.336 11.188 9.727 1 98.75 86 LEU B CA 1
ATOM 1974 C C . LEU B 1 86 ? 3.539 12.219 10.516 1 98.75 86 LEU B C 1
ATOM 1976 O O . LEU B 1 86 ? 4.074 13.266 10.898 1 98.75 86 LEU B O 1
ATOM 1980 N N . LYS B 1 87 ? 2.324 11.945 10.789 1 98 87 LYS B N 1
ATOM 1981 C CA . LYS B 1 87 ? 1.452 12.891 11.484 1 98 87 LYS B CA 1
ATOM 1982 C C . LYS B 1 87 ? 1.718 12.875 12.992 1 98 87 LYS B C 1
ATOM 1984 O O . LYS B 1 87 ? 1.783 13.93 13.625 1 98 87 LYS B O 1
ATOM 1989 N N . GLY B 1 88 ? 1.899 11.68 13.578 1 97.19 88 GLY B N 1
ATOM 1990 C CA . GLY B 1 88 ? 2.045 11.539 15.016 1 97.19 88 GLY B CA 1
ATOM 1991 C C . GLY B 1 88 ? 3.334 12.141 15.547 1 97.19 88 GLY B C 1
ATOM 1992 O O . GLY B 1 88 ? 3.309 12.977 16.453 1 97.19 88 GLY B O 1
ATOM 1993 N N . ILE B 1 89 ? 4.359 11.773 14.93 1 97.88 89 ILE B N 1
ATOM 1994 C CA . ILE B 1 89 ? 5.664 12.227 15.406 1 97.88 89 ILE B CA 1
ATOM 1995 C C . ILE B 1 89 ? 5.809 13.727 15.156 1 97.88 89 ILE B C 1
ATOM 1997 O O . ILE B 1 89 ? 6.266 14.469 16.031 1 97.88 89 ILE B O 1
ATOM 2001 N N . SER B 1 90 ? 5.445 14.156 13.953 1 97.62 90 SER B N 1
ATOM 2002 C CA . SER B 1 90 ? 5.562 15.586 13.656 1 97.62 90 SER B CA 1
ATOM 2003 C C . SER B 1 90 ? 4.68 16.406 14.586 1 97.62 90 SER B C 1
ATOM 2005 O O . SER B 1 90 ? 5.078 17.5 15.023 1 97.62 90 SER B O 1
ATOM 2007 N N . SER B 1 91 ? 3.512 15.93 14.875 1 96.56 91 SER B N 1
ATOM 2008 C CA . SER B 1 91 ? 2.625 16.641 15.789 1 96.56 91 SER B CA 1
ATOM 2009 C C . SER B 1 91 ? 3.271 16.812 17.156 1 96.56 91 SER B C 1
ATOM 2011 O O . SER B 1 91 ? 3.295 17.922 17.703 1 96.56 91 SER B O 1
ATOM 2013 N N . GLN B 1 92 ? 3.807 15.781 17.688 1 95.5 92 GLN B N 1
ATOM 2014 C CA . GLN B 1 92 ? 4.434 15.812 19 1 95.5 92 GLN B CA 1
ATOM 2015 C C . GLN B 1 92 ? 5.574 16.828 19.047 1 95.5 92 GLN B C 1
ATOM 2017 O O . GLN B 1 92 ? 5.668 17.625 19.984 1 95.5 92 GLN B O 1
ATOM 2022 N N . VAL B 1 93 ? 6.375 16.828 18.062 1 96.81 93 VAL B N 1
ATOM 2023 C CA . VAL B 1 93 ? 7.543 17.703 18.016 1 96.81 93 VAL B CA 1
ATOM 2024 C C . VAL B 1 93 ? 7.094 19.141 17.859 1 96.81 93 VAL B C 1
ATOM 2026 O O . VAL B 1 93 ? 7.605 20.047 18.547 1 96.81 93 VAL B O 1
ATOM 2029 N N . LEU B 1 94 ? 6.195 19.391 16.984 1 95.88 94 LEU B N 1
ATOM 2030 C CA . LEU B 1 94 ? 5.73 20.75 16.719 1 95.88 94 LEU B CA 1
ATOM 2031 C C . LEU B 1 94 ? 5.113 21.359 17.984 1 95.88 94 LEU B C 1
ATOM 2033 O O . LEU B 1 94 ? 5.395 22.516 18.312 1 95.88 94 LEU B O 1
ATOM 2037 N N . ILE B 1 95 ? 4.297 20.578 18.641 1 92.94 95 ILE B N 1
ATOM 2038 C CA . ILE B 1 95 ? 3.637 21.062 19.844 1 92.94 95 ILE B CA 1
ATOM 2039 C C . ILE B 1 95 ? 4.68 21.375 20.922 1 92.94 95 ILE B C 1
ATOM 2041 O O . ILE B 1 95 ? 4.547 22.359 21.656 1 92.94 95 ILE B O 1
ATOM 2045 N N . GLN B 1 96 ? 5.676 20.609 20.969 1 93.88 96 GLN B N 1
ATOM 2046 C CA . GLN B 1 96 ? 6.746 2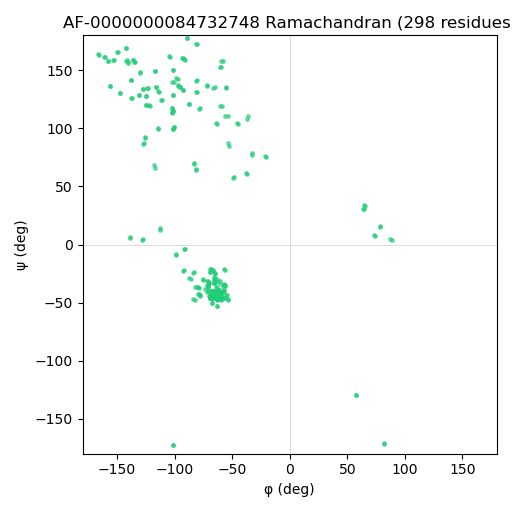0.797 21.953 1 93.88 96 GLN B CA 1
ATOM 2047 C C . GLN B 1 96 ? 7.582 22.031 21.609 1 93.88 96 GLN B C 1
ATOM 2049 O O . GLN B 1 96 ? 7.93 22.812 22.5 1 93.88 96 GLN B O 1
ATOM 2054 N N . GLU B 1 97 ? 7.844 22.203 20.391 1 95.56 97 GLU B N 1
ATOM 2055 C CA . GLU B 1 97 ? 8.766 23.25 19.969 1 95.56 97 GLU B CA 1
ATOM 2056 C C . GLU B 1 97 ? 8.062 24.609 19.859 1 95.56 97 GLU B C 1
ATOM 2058 O O . GLU B 1 97 ? 8.703 25.656 19.938 1 95.56 97 GLU B O 1
ATOM 2063 N N . TYR B 1 98 ? 6.777 24.547 19.672 1 93.88 98 TYR B N 1
ATOM 2064 C CA . TYR B 1 98 ? 6.012 25.766 19.484 1 93.88 98 TYR B CA 1
ATOM 2065 C C . TYR B 1 98 ? 4.855 25.844 20.469 1 93.88 98 TYR B C 1
ATOM 2067 O O . TYR B 1 98 ? 3.709 25.562 20.125 1 93.88 98 TYR B O 1
ATOM 2075 N N . PRO B 1 99 ? 5.055 26.453 21.578 1 90.69 99 PRO B N 1
ATOM 2076 C CA . PRO B 1 99 ? 4.059 26.453 22.656 1 90.69 99 PRO B CA 1
ATOM 2077 C C . PRO B 1 99 ? 2.773 27.188 22.266 1 90.69 99 PRO B C 1
ATOM 2079 O O . PRO B 1 99 ? 1.699 26.859 22.781 1 90.69 99 PRO B O 1
ATOM 2082 N N . HIS B 1 100 ? 2.826 28.141 21.391 1 88.81 100 HIS B N 1
ATOM 2083 C CA . HIS B 1 100 ? 1.633 28.891 21 1 88.81 100 HIS B CA 1
ATOM 2084 C C . HIS B 1 100 ? 0.644 28 20.25 1 88.81 100 HIS B C 1
ATOM 2086 O O . HIS B 1 100 ? -0.55 28.312 20.188 1 88.81 100 HIS B O 1
ATOM 2092 N N . LEU B 1 101 ? 1.145 26.891 19.672 1 89.56 101 LEU B N 1
ATOM 2093 C CA . LEU B 1 101 ? 0.276 25.938 18.984 1 89.56 101 LEU B CA 1
ATOM 2094 C C . LEU B 1 101 ? -0.561 25.156 19.984 1 89.56 101 LEU B C 1
ATOM 2096 O O . LEU B 1 101 ? -1.678 24.734 19.672 1 89.56 101 LEU B O 1
ATOM 2100 N N . ARG B 1 102 ? -0.022 24.953 21.125 1 84.31 102 ARG B N 1
ATOM 2101 C CA . ARG B 1 102 ? -0.725 24.219 22.172 1 84.31 102 ARG B CA 1
ATOM 2102 C C . ARG B 1 102 ? -2.002 24.938 22.578 1 84.31 102 ARG B C 1
ATOM 2104 O O . ARG B 1 102 ? -2.99 24.297 22.953 1 84.31 102 ARG B O 1
ATOM 2111 N N . LYS B 1 103 ? -1.959 26.172 22.5 1 81.31 103 LYS B N 1
ATOM 2112 C CA . LYS B 1 103 ? -3.111 26.984 22.875 1 81.31 103 LYS B CA 1
ATOM 2113 C C . LYS B 1 103 ? -4.199 26.922 21.797 1 81.31 103 LYS B C 1
ATOM 2115 O O . LYS B 1 103 ? -5.387 27.031 22.109 1 81.31 103 LYS B O 1
ATOM 2120 N N . GLN B 1 104 ? -3.752 26.75 20.594 1 81.88 104 GLN B N 1
ATOM 2121 C CA . GLN B 1 104 ? -4.68 26.766 19.469 1 81.88 104 GLN B CA 1
ATOM 2122 C C . GLN B 1 104 ? -5.293 25.391 19.234 1 81.88 104 GLN B C 1
ATOM 2124 O O . GLN B 1 104 ? -6.406 25.281 18.703 1 81.88 104 GLN B O 1
ATOM 2129 N N . PHE B 1 105 ? -4.543 24.484 19.578 1 79.44 105 PHE B N 1
ATOM 2130 C CA . PHE B 1 105 ? -4.977 23.125 19.312 1 79.44 105 PHE B CA 1
ATOM 2131 C C . PHE B 1 105 ? -5.223 22.375 20.609 1 79.44 105 PHE B C 1
ATOM 2133 O O . PHE B 1 105 ? -4.277 21.906 21.25 1 79.44 105 PHE B O 1
ATOM 2140 N N . TRP B 1 106 ? -6.457 22.312 20.938 1 71 106 TRP B N 1
ATOM 2141 C CA . TRP B 1 106 ? -6.82 21.641 22.188 1 71 106 TRP B CA 1
ATOM 2142 C C . TRP B 1 106 ? -6.52 20.141 22.094 1 71 106 TRP B C 1
ATOM 2144 O O . TRP B 1 106 ? -6.766 19.516 21.062 1 71 106 TRP B O 1
ATOM 2154 N N . GLY B 1 107 ? -5.879 19.594 23.188 1 69.94 107 GLY B N 1
ATOM 2155 C CA . GLY B 1 107 ? -5.676 18.156 23.312 1 69.94 107 GLY B CA 1
ATOM 2156 C C . GLY B 1 107 ? -4.383 17.672 22.672 1 69.94 107 GLY B C 1
ATOM 2157 O O . GLY B 1 107 ? -4.141 16.469 22.578 1 69.94 107 GLY B O 1
ATOM 2158 N N . ARG B 1 108 ? -3.598 18.531 22.172 1 73.62 108 ARG B N 1
ATOM 2159 C CA . ARG B 1 108 ? -2.24 18.234 21.734 1 73.62 108 ARG B CA 1
ATOM 2160 C C . ARG B 1 108 ? -2.244 17.547 20.375 1 73.62 108 ARG B C 1
ATOM 2162 O O . ARG B 1 108 ? -1.343 16.766 20.062 1 73.62 108 ARG B O 1
ATOM 2169 N N . HIS B 1 109 ? -3.336 17.625 19.719 1 87.69 109 HIS B N 1
ATOM 2170 C CA . HIS B 1 109 ? -3.363 17.078 18.375 1 87.69 109 HIS B CA 1
ATOM 2171 C C . HIS B 1 109 ? -3.275 18.188 17.328 1 87.69 109 HIS B C 1
ATOM 2173 O O . HIS B 1 109 ? -4.207 18.984 17.188 1 87.69 109 HIS B O 1
ATOM 2179 N N . PHE B 1 110 ? -2.217 18.188 16.641 1 93.75 110 PHE B N 1
ATOM 2180 C CA . PHE B 1 110 ? -1.945 19.234 15.656 1 93.75 110 PHE B CA 1
ATOM 2181 C C . PHE B 1 110 ? -2.686 18.953 14.352 1 93.75 110 PHE B C 1
ATOM 2183 O O . PHE B 1 110 ? -3.268 19.875 13.766 1 93.75 110 PHE B O 1
ATOM 2190 N N . TRP B 1 111 ? -2.77 17.688 14 1 95.81 111 TRP B N 1
ATOM 2191 C CA . TRP B 1 111 ? -3.342 17.312 12.711 1 95.81 111 TRP B CA 1
ATOM 2192 C C . TRP B 1 111 ? -4.781 16.828 12.875 1 95.81 111 TRP B C 1
ATOM 2194 O O . TRP B 1 111 ? -5.129 16.25 13.906 1 95.81 111 TRP B O 1
ATOM 2204 N N . ALA B 1 112 ? -5.594 17.062 11.805 1 94.12 112 ALA B N 1
ATOM 2205 C CA . ALA B 1 112 ? -6.875 16.375 11.719 1 94.12 112 ALA B CA 1
ATOM 2206 C C . ALA B 1 112 ? -6.684 14.859 11.734 1 94.12 112 ALA B C 1
ATOM 2208 O O . ALA B 1 112 ? -5.617 14.359 11.367 1 94.12 112 ALA B O 1
ATOM 2209 N N . ARG B 1 113 ? -7.645 14.109 12.086 1 92.62 113 ARG B N 1
ATOM 2210 C CA . ARG B 1 113 ? -7.543 12.664 12.273 1 92.62 113 ARG B CA 1
ATOM 2211 C C . ARG B 1 113 ? -7.328 11.953 10.945 1 92.62 113 ARG B C 1
ATOM 2213 O O . ARG B 1 113 ? -6.535 11.016 10.859 1 92.62 113 ARG B O 1
ATOM 2220 N N . GLY B 1 114 ? -8 12.414 9.938 1 95 114 GLY B N 1
ATOM 2221 C CA . GLY B 1 114 ? -8.062 11.695 8.672 1 95 114 GLY B CA 1
ATOM 2222 C C . GLY B 1 114 ? -6.945 12.07 7.719 1 95 114 GLY B C 1
ATOM 2223 O O . GLY B 1 114 ? -6.078 12.883 8.055 1 95 114 GLY B O 1
ATOM 2224 N N . TYR B 1 115 ? -6.902 11.453 6.598 1 97.38 115 TYR B N 1
ATOM 2225 C CA . TYR B 1 115 ? -5.984 11.719 5.496 1 97.38 115 TYR B CA 1
ATOM 2226 C C . TYR B 1 115 ? -6.543 11.195 4.18 1 97.38 115 TYR B C 1
ATOM 2228 O O . TYR B 1 115 ? -7.461 10.367 4.176 1 97.38 115 TYR B O 1
ATOM 2236 N N . LEU B 1 116 ? -6.062 11.734 3.135 1 97.19 116 LEU B N 1
ATOM 2237 C CA . LEU B 1 116 ? -6.285 11.242 1.781 1 97.19 116 LEU B CA 1
ATOM 2238 C C . LEU B 1 116 ? -5.074 10.461 1.279 1 97.19 116 LEU B C 1
ATOM 2240 O O . LEU B 1 116 ? -3.936 10.922 1.421 1 97.19 116 LEU B O 1
ATOM 2244 N N . ALA B 1 117 ? -5.297 9.219 0.771 1 98.06 117 ALA B N 1
ATOM 2245 C CA . ALA B 1 117 ? -4.219 8.422 0.195 1 98.06 117 ALA B CA 1
ATOM 2246 C C . ALA B 1 117 ? -4.617 7.863 -1.169 1 98.06 117 ALA B C 1
ATOM 2248 O O . ALA B 1 117 ? -5.684 7.262 -1.313 1 98.06 117 ALA B O 1
ATOM 2249 N N . VAL B 1 118 ? -3.748 8.086 -2.148 1 97.06 118 VAL B N 1
ATOM 2250 C CA . VAL B 1 118 ? -4.016 7.652 -3.516 1 97.06 118 VAL B CA 1
ATOM 2251 C C . VAL B 1 118 ? -2.754 7.043 -4.121 1 97.06 118 VAL B C 1
ATOM 2253 O O . VAL B 1 118 ? -1.697 7.68 -4.145 1 97.06 118 VAL B O 1
ATOM 2256 N N . SER B 1 119 ? -2.852 5.832 -4.637 1 95.81 119 SER B N 1
ATOM 2257 C CA . SER B 1 119 ? -1.658 5.121 -5.09 1 95.81 119 SER B CA 1
ATOM 2258 C C . SER B 1 119 ? -1.397 5.367 -6.57 1 95.81 119 SER B C 1
ATOM 2260 O O . SER B 1 119 ? -0.292 5.125 -7.062 1 95.81 119 SER B O 1
ATOM 2262 N N . SER B 1 120 ? -2.436 5.758 -7.363 1 88.31 120 SER B N 1
ATOM 2263 C CA . SER B 1 120 ? -2.246 5.859 -8.805 1 88.31 120 SER B CA 1
ATOM 2264 C C . SER B 1 120 ? -2.742 7.195 -9.336 1 88.31 120 SER B C 1
ATOM 2266 O O . SER B 1 120 ? -3.695 7.77 -8.805 1 88.31 120 SER B O 1
ATOM 2268 N N . GLY B 1 121 ? -2.068 7.613 -10.352 1 84.25 121 GLY B N 1
ATOM 2269 C CA . GLY B 1 121 ? -2.488 8.852 -10.992 1 84.25 121 GLY B CA 1
ATOM 2270 C C . GLY B 1 121 ? -1.983 10.094 -10.281 1 84.25 121 GLY B C 1
ATOM 2271 O O . GLY B 1 121 ? -1.126 10.008 -9.398 1 84.25 121 GLY B O 1
ATOM 2272 N N . THR B 1 122 ? -2.445 11.258 -10.688 1 83.75 122 THR B N 1
ATOM 2273 C CA . THR B 1 122 ? -2.061 12.539 -10.109 1 83.75 122 THR B CA 1
ATOM 2274 C C . THR B 1 122 ? -3.135 13.039 -9.148 1 83.75 122 THR B C 1
ATOM 2276 O O . THR B 1 122 ? -4.324 12.773 -9.344 1 83.75 122 THR B O 1
ATOM 2279 N N . ILE B 1 123 ? -2.635 13.531 -8.164 1 86.81 123 ILE B N 1
ATOM 2280 C CA . ILE B 1 123 ? -3.559 14.227 -7.281 1 86.81 123 ILE B CA 1
ATOM 2281 C C . ILE B 1 123 ? -3.707 15.68 -7.734 1 86.81 123 ILE B C 1
ATOM 2283 O O . ILE B 1 123 ? -2.717 16.406 -7.832 1 86.81 123 ILE B O 1
ATOM 2287 N N . THR B 1 124 ? -4.926 16 -8.023 1 86.19 124 THR B N 1
ATOM 2288 C CA . THR B 1 124 ? -5.16 17.359 -8.484 1 86.19 124 THR B CA 1
ATOM 2289 C C . THR B 1 124 ? -5.535 18.266 -7.32 1 86.19 124 THR B C 1
ATOM 2291 O O . THR B 1 124 ? -5.926 17.797 -6.25 1 86.19 124 THR B O 1
ATOM 2294 N N . ASP B 1 125 ? -5.359 19.578 -7.59 1 87.44 125 ASP B N 1
ATOM 2295 C CA . ASP B 1 125 ? -5.793 20.562 -6.598 1 87.44 125 ASP B CA 1
ATOM 2296 C C . ASP B 1 125 ? -7.277 20.391 -6.277 1 87.44 125 ASP B C 1
ATOM 2298 O O . ASP B 1 125 ? -7.691 20.578 -5.129 1 87.44 125 ASP B O 1
ATOM 2302 N N . GLU B 1 126 ? -7.988 20.031 -7.273 1 88.31 126 GLU B N 1
ATOM 2303 C CA . GLU B 1 126 ? -9.422 19.828 -7.086 1 88.31 126 GLU B CA 1
ATOM 2304 C C . GLU B 1 126 ? -9.703 18.656 -6.145 1 88.31 126 GLU B C 1
ATOM 2306 O O . GLU B 1 126 ? -10.594 18.734 -5.297 1 88.31 126 GLU B O 1
ATOM 2311 N N . MET B 1 127 ? -8.961 17.625 -6.273 1 88.25 127 MET B N 1
ATOM 2312 C CA . MET B 1 127 ? -9.109 16.453 -5.406 1 88.25 127 MET B CA 1
ATOM 2313 C C . MET B 1 127 ? -8.781 16.812 -3.961 1 88.25 127 MET B C 1
ATOM 2315 O O . MET B 1 127 ? -9.492 16.406 -3.041 1 88.25 127 MET B O 1
ATOM 2319 N N . VAL B 1 128 ? -7.746 17.531 -3.836 1 90.38 128 VAL B N 1
ATOM 2320 C CA . VAL B 1 128 ? -7.32 17.953 -2.504 1 90.38 128 VAL B CA 1
ATOM 2321 C C . VAL B 1 128 ? -8.383 18.844 -1.876 1 90.38 128 VAL B C 1
ATOM 2323 O O . VAL B 1 128 ? -8.758 18.656 -0.714 1 90.38 128 VAL B O 1
ATOM 2326 N N . LYS B 1 129 ? -8.859 19.781 -2.645 1 88.88 129 LYS B N 1
ATOM 2327 C CA . LYS B 1 129 ? -9.891 20.688 -2.16 1 88.88 129 LYS B CA 1
ATOM 2328 C C . LYS B 1 129 ? -11.148 19.938 -1.745 1 88.88 129 LYS B C 1
ATOM 2330 O O . LYS B 1 129 ? -11.75 20.234 -0.711 1 88.88 129 LYS B O 1
ATOM 2335 N N . GLU B 1 130 ? -11.523 19.047 -2.568 1 89.5 130 GLU B N 1
ATOM 2336 C CA . GLU B 1 130 ? -12.695 18.234 -2.238 1 89.5 130 GLU B CA 1
ATOM 2337 C C . GLU B 1 130 ? -12.5 17.5 -0.915 1 89.5 130 GLU B C 1
ATOM 2339 O O . GLU B 1 130 ? -13.422 17.422 -0.096 1 89.5 130 GLU B O 1
ATOM 2344 N N . TYR B 1 131 ? -11.406 17.016 -0.682 1 90.62 131 TYR B N 1
ATOM 2345 C CA . TYR B 1 131 ? -11.102 16.312 0.558 1 90.62 131 TYR B CA 1
ATOM 2346 C C . TYR B 1 131 ? -11.156 17.266 1.752 1 90.62 131 TYR B C 1
ATOM 2348 O O . TYR B 1 131 ? -11.75 16.938 2.783 1 90.62 131 TYR B O 1
ATOM 2356 N N . ILE B 1 132 ? -10.586 18.328 1.528 1 85.75 132 ILE B N 1
ATOM 2357 C CA . ILE B 1 132 ? -10.547 19.312 2.598 1 85.75 132 ILE B CA 1
ATOM 2358 C C . ILE B 1 132 ? -11.961 19.75 2.955 1 85.75 132 ILE B C 1
ATOM 2360 O O . ILE B 1 132 ? -12.312 19.859 4.133 1 85.75 132 ILE B O 1
ATOM 2364 N N . ASP B 1 133 ? -12.758 19.953 1.922 1 83.81 133 ASP B N 1
ATOM 2365 C CA . ASP B 1 133 ? -14.133 20.391 2.125 1 83.81 133 ASP B CA 1
ATOM 2366 C C . ASP B 1 133 ? -14.953 19.312 2.838 1 83.81 133 ASP B C 1
ATOM 2368 O O . ASP B 1 133 ? -15.828 19.625 3.646 1 83.81 133 ASP B O 1
ATOM 2372 N N . ASP B 1 134 ? -14.656 18.141 2.588 1 83 134 ASP B N 1
ATOM 2373 C CA . ASP B 1 134 ? -15.352 17.016 3.217 1 83 134 ASP B CA 1
ATOM 2374 C C . ASP B 1 134 ? -15 16.922 4.699 1 83 134 ASP B C 1
ATOM 2376 O O . ASP B 1 134 ? -15.82 16.484 5.512 1 83 134 ASP B O 1
ATOM 2380 N N . GLN B 1 135 ? -13.781 17.281 5.031 1 78.56 135 GLN B N 1
ATOM 2381 C CA . GLN B 1 135 ? -13.359 17.219 6.426 1 78.56 135 GLN B CA 1
ATOM 2382 C C . GLN B 1 135 ? -14.023 18.328 7.25 1 78.56 135 GLN B C 1
ATOM 2384 O O . GLN B 1 135 ? -14.234 18.156 8.453 1 78.56 135 GLN B O 1
ATOM 2389 N N . GLU B 1 136 ? -14.234 19.469 6.684 1 63.66 136 GLU B N 1
ATOM 2390 C CA . GLU B 1 136 ? -14.938 20.578 7.324 1 63.66 136 GLU B CA 1
ATOM 2391 C C . GLU B 1 136 ? -16.344 20.156 7.766 1 63.66 136 GLU B C 1
ATOM 2393 O O . GLU B 1 136 ? -16.797 20.531 8.852 1 63.66 136 GLU B O 1
ATOM 2398 N N . GLY B 1 137 ? -16.859 19.453 6.996 1 58.56 137 GLY B N 1
ATOM 2399 C CA . GLY B 1 137 ? -18.203 19.016 7.344 1 58.56 137 GLY B CA 1
ATOM 2400 C C . GLY B 1 137 ? -18.234 18.125 8.57 1 58.56 137 GLY B C 1
ATOM 2401 O O . GLY B 1 137 ? -19.172 18.188 9.367 1 58.56 137 GLY B O 1
ATOM 2402 N N . GLU B 1 138 ? -17.172 17.422 8.75 1 57.31 138 GLU B N 1
ATOM 2403 C CA . GLU B 1 138 ? -17.109 16.531 9.891 1 57.31 138 GLU B CA 1
ATOM 2404 C C . GLU B 1 138 ? -16.812 17.281 11.18 1 57.31 138 GLU B C 1
ATOM 2406 O O . GLU B 1 138 ? -17.328 16.938 12.25 1 57.31 138 GLU B O 1
ATOM 2411 N N . GLN B 1 139 ? -15.844 18.188 11.078 1 57.28 139 GLN B N 1
ATOM 2412 C CA . GLN B 1 139 ? -15.5 18.984 12.25 1 57.28 139 GLN B CA 1
ATOM 2413 C C . GLN B 1 139 ? -16.688 19.844 12.703 1 57.28 139 GLN B C 1
ATOM 2415 O O . GLN B 1 139 ? -16.922 19.984 13.906 1 57.28 139 GLN B O 1
ATOM 2420 N N . ILE B 1 140 ? -17.344 20.453 11.742 1 52.88 140 ILE B N 1
ATOM 2421 C CA . ILE B 1 140 ? -18.531 21.234 12.102 1 52.88 140 ILE B CA 1
ATOM 2422 C C . ILE B 1 140 ? -19.531 20.328 12.805 1 52.88 140 ILE B C 1
ATOM 2424 O O . ILE B 1 140 ? -20.109 20.703 13.82 1 52.88 140 ILE B O 1
ATOM 2428 N N . ALA B 1 141 ? -19.562 19.141 12.336 1 53.69 141 ALA B N 1
ATOM 2429 C CA . ALA B 1 141 ? -20.5 18.219 12.953 1 53.69 141 ALA B CA 1
ATOM 2430 C C . ALA B 1 141 ? -20.047 17.828 14.359 1 53.69 141 ALA B C 1
ATOM 2432 O O . ALA B 1 141 ? -20.875 17.641 15.258 1 53.69 141 ALA B O 1
ATOM 2433 N N . ASP B 1 142 ? -18.766 17.672 14.438 1 50.62 142 ASP B N 1
ATOM 2434 C CA . ASP B 1 142 ? -18.203 17.328 15.742 1 50.62 142 ASP B CA 1
ATOM 2435 C C . ASP B 1 142 ? -18.344 18.484 16.719 1 50.62 142 ASP B C 1
ATOM 2437 O O . ASP B 1 142 ? -18.734 18.297 17.875 1 50.62 142 ASP B O 1
ATOM 2441 N N . ASP B 1 143 ? -17.984 19.688 16.25 1 50.47 143 ASP B N 1
ATOM 2442 C CA . ASP B 1 143 ? -18.109 20.875 17.094 1 50.47 143 ASP B CA 1
ATOM 2443 C C . ASP B 1 143 ? -19.578 21.125 17.438 1 50.47 143 ASP B C 1
ATOM 2445 O O . ASP B 1 143 ? -19.875 21.734 18.469 1 50.47 143 ASP B O 1
ATOM 2449 N N . SER B 1 144 ? -20.375 20.906 16.391 1 49.94 144 SER B N 1
ATOM 2450 C CA . SER B 1 144 ? -21.781 21.125 16.719 1 49.94 144 SER B CA 1
ATOM 2451 C C . SER B 1 144 ? -22.203 20.25 17.906 1 49.94 144 SER B C 1
ATOM 2453 O O . SER B 1 144 ? -23.25 20.5 18.516 1 49.94 144 SER B O 1
ATOM 2455 N N . ARG B 1 145 ? -21.5 19.25 18.109 1 49.25 145 ARG B N 1
ATOM 2456 C CA . ARG B 1 145 ? -21.828 18.391 19.25 1 49.25 145 ARG B CA 1
ATOM 2457 C C . ARG B 1 145 ? -21.312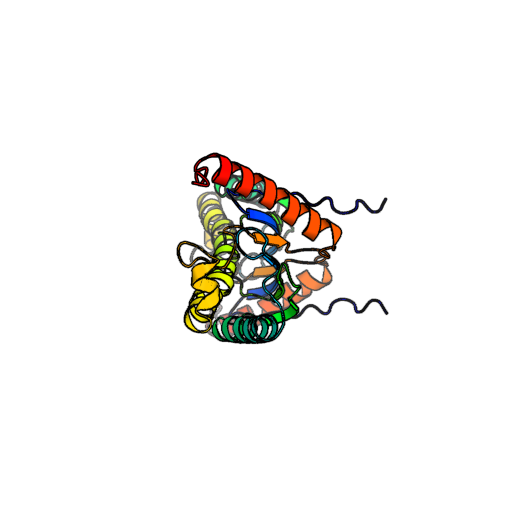 18.984 20.547 1 49.25 145 ARG B C 1
ATOM 2459 O O . ARG B 1 145 ? -21.75 18.609 21.641 1 49.25 145 ARG B O 1
ATOM 2466 N N . PHE B 1 146 ? -20.141 19.609 20.578 1 41.53 146 PHE B N 1
ATOM 2467 C CA . PHE B 1 146 ? -19.688 20.234 21.812 1 41.53 146 PHE B CA 1
ATOM 2468 C C . PHE B 1 146 ? -19.531 21.734 21.656 1 41.53 146 PHE B C 1
ATOM 2470 O O . PHE B 1 146 ? -18.406 22.234 21.484 1 41.53 146 PHE B O 1
ATOM 2477 N N . PRO B 1 147 ? -20.609 22.375 21.453 1 41.22 147 PRO B N 1
ATOM 2478 C CA . PRO B 1 147 ? -20.578 23.828 21.234 1 41.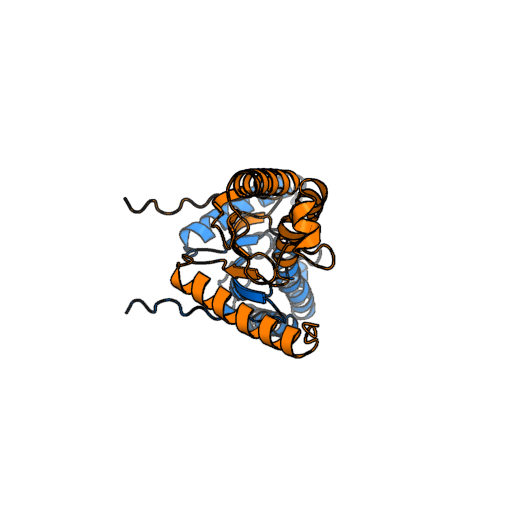22 147 PRO B CA 1
ATOM 2479 C C . PRO B 1 147 ? -19.844 24.578 22.328 1 41.22 147 PRO B C 1
ATOM 2481 O O . PRO B 1 147 ? -19.828 24.141 23.484 1 41.22 147 PRO B O 1
ATOM 2484 N N . ILE B 1 148 ? -18.703 25.141 22.078 1 38.03 148 ILE B N 1
ATOM 2485 C CA . ILE B 1 148 ? -18.062 26 23.078 1 38.03 148 ILE B CA 1
ATOM 2486 C C . ILE B 1 148 ? -18.938 27.234 23.328 1 38.03 148 ILE B C 1
ATOM 2488 O O . ILE B 1 148 ? -19.375 27.891 22.375 1 38.03 148 ILE B O 1
ATOM 2492 N N . ASP B 1 149 ? -19.609 27.297 24.391 1 37.66 149 ASP B N 1
ATOM 2493 C CA . ASP B 1 149 ? -20.391 28.438 24.891 1 37.66 149 ASP B CA 1
ATOM 2494 C C . ASP B 1 149 ? -19.547 29.703 24.938 1 37.66 149 ASP B C 1
ATOM 2496 O O . ASP B 1 149 ? -18.422 29.688 25.469 1 37.66 149 ASP B O 1
ATOM 2500 N N . ASN B 1 150 ? -19.422 30.453 23.859 1 37.28 150 ASN B N 1
ATOM 2501 C CA . ASN B 1 150 ? -18.875 31.797 24.031 1 37.28 150 ASN B CA 1
ATOM 2502 C C . ASN B 1 150 ? -19.5 32.5 25.234 1 37.28 150 ASN B C 1
ATOM 2504 O O . ASN B 1 150 ? -20.734 32.625 25.312 1 37.28 150 ASN B O 1
ATOM 2508 N N . PRO B 1 151 ? -18.688 32.562 26.359 1 35.69 151 PRO B N 1
ATOM 2509 C CA . PRO B 1 151 ? -19.281 33.375 27.422 1 35.69 151 PRO B CA 1
ATOM 2510 C C . PRO B 1 151 ? -19.578 34.812 26.969 1 35.69 151 PRO B C 1
ATOM 2512 O O . PRO B 1 151 ? -18.922 35.312 26.062 1 35.69 151 PRO B O 1
#

Radius of gyration: 23.05 Å; Cα contacts (8 Å, |Δi|>4): 467; chains: 2; bounding box: 45×75×52 Å

Nearest PDB structures (foldseek):
  2xma-assembly1_B  TM=8.518E-01  e=1.838E-14  Deinococcus radiodurans
  2xqc-assembly1_A  TM=8.524E-01  e=6.192E-14  Deinococcus radiodurans
  2xo6-assembly1_D  TM=8.746E-01  e=2.659E-13  Deinococcus radiodurans
  2fyx-assembly1_B  TM=9.255E-01  e=7.059E-12  Deinococcus radiodurans R1 = ATCC 13939 = DSM 20539
  2a6m-assembly2_A-2  TM=8.395E-01  e=2.672E-12  Helicobacter pylori

Sequence (302 aa):
MYIGRMRRYRHGAHTKTDLKVHLVWLPKYRKPVLRGDIAVRVRDLIRQIAMEHELEIISGKVASDHIHVFLSYRAHQDISQIAQWLKGISSQVLIQEYPHLRKQFWGRHFWARGYLAVSSGTITDEMVKEYIDDQEGEQIADDSRFPIDNPMYIGRMRRYRHGAHTKTDLKVHLVWLPKYRKPVLRGDIAVRVRDLIRQIAMEHELEIISGKVASDHIHVFLSYRAHQDISQIAQWLKGISSQVLIQEYPHLRKQFWGRHFWARGYLAVSSGTITDEMVKEYIDDQEGEQIADDSRFPIDNP

Solvent-accessible surface area (backbone atoms only — not comparable to full-atom values): 16470 Å² total; per-residue (Å²): 128,80,70,68,77,74,82,67,70,45,75,55,99,56,31,42,30,34,40,41,35,36,39,34,40,33,34,40,90,61,43,65,66,35,45,73,71,50,33,55,49,50,54,51,41,47,53,51,50,30,55,77,68,63,33,44,76,75,46,72,47,77,44,43,47,34,36,40,36,33,32,35,51,53,52,78,52,25,56,47,57,51,49,46,51,51,52,50,52,44,26,54,50,48,44,68,75,34,62,74,50,45,74,74,24,73,91,70,43,50,50,39,91,34,40,39,36,36,21,52,84,79,85,46,73,65,57,52,49,52,51,53,57,55,49,50,57,50,48,52,52,52,41,67,68,58,65,76,77,76,128,127,81,70,68,78,72,82,67,68,45,76,56,99,55,32,43,29,36,40,42,35,36,40,34,41,32,34,39,89,62,42,63,65,36,45,72,70,50,33,54,48,49,53,52,43,46,53,52,50,29,56,77,68,63,33,45,74,77,48,71,46,77,45,42,49,34,37,39,38,33,31,35,52,53,51,78,52,26,55,48,57,51,48,44,50,51,52,50,54,44,27,54,50,48,43,68,75,33,62,74,50,46,74,72,24,74,90,69,44,50,51,38,91,33,38,38,38,35,20,52,84,80,85,45,72,65,56,52,48,51,51,52,55,56,49,49,56,50,48,52,53,52,41,66,68,58,66,78,76,78,126

InterPro domains:
  IPR002686 Transposase IS200-like [PF01797] (16-135)
  IPR002686 Transposase IS200-like [SM01321] (16-135)
  IPR036515 Transposase IS200-like superfamily [G3DSA:3.30.70.1290] (1-137)
  IPR036515 Transposase IS200-like superfamily [SSF143422] (6-136)